Protein AF-A0A521SU40-F1 (afdb_monomer)

Structure (mmCIF, N/CA/C/O backbone):
data_AF-A0A521SU40-F1
#
_entry.id   AF-A0A521SU40-F1
#
loop_
_atom_site.group_PDB
_atom_site.id
_atom_site.type_symbol
_atom_site.label_atom_id
_atom_site.label_alt_id
_atom_site.label_comp_id
_atom_site.label_asym_id
_atom_site.label_entity_id
_atom_site.label_seq_id
_atom_site.pdbx_PDB_ins_code
_atom_site.Cartn_x
_atom_site.Cartn_y
_atom_site.Cartn_z
_atom_site.occupancy
_atom_site.B_iso_or_equiv
_atom_site.auth_seq_id
_atom_site.auth_comp_id
_atom_site.auth_asym_id
_atom_site.auth_atom_id
_atom_site.pdbx_PDB_model_num
ATOM 1 N N . MET A 1 1 ? 55.503 3.054 -92.487 1.00 68.38 1 MET A N 1
ATOM 2 C CA . MET A 1 1 ? 54.464 3.560 -91.562 1.00 68.38 1 MET A CA 1
ATOM 3 C C . MET A 1 1 ? 53.726 4.689 -92.247 1.00 68.38 1 MET A C 1
ATOM 5 O O . MET A 1 1 ? 54.359 5.682 -92.580 1.00 68.38 1 MET A O 1
ATOM 9 N N . THR A 1 2 ? 52.434 4.525 -92.505 1.00 93.94 2 THR A N 1
ATOM 10 C CA . THR A 1 2 ? 51.598 5.595 -93.060 1.00 93.94 2 THR A CA 1
ATOM 11 C C . THR A 1 2 ? 51.187 6.560 -91.944 1.00 93.94 2 THR A C 1
ATOM 13 O O . THR A 1 2 ? 51.142 6.178 -90.772 1.00 93.94 2 THR A O 1
ATOM 16 N N . LEU A 1 3 ? 50.918 7.820 -92.294 1.00 93.75 3 LEU A N 1
ATOM 17 C CA . LEU A 1 3 ? 50.439 8.853 -91.364 1.00 93.75 3 LEU A CA 1
ATOM 18 C C . LEU A 1 3 ? 49.217 8.385 -90.555 1.00 93.75 3 LEU A C 1
ATOM 20 O O . LEU A 1 3 ? 49.133 8.669 -89.363 1.00 93.75 3 LEU A O 1
ATOM 24 N N . ASP A 1 4 ? 48.353 7.573 -91.166 1.00 95.75 4 ASP A N 1
ATOM 25 C CA . ASP A 1 4 ? 47.166 6.998 -90.528 1.00 95.75 4 ASP A CA 1
ATOM 26 C C . ASP A 1 4 ? 47.491 6.121 -89.314 1.00 95.75 4 ASP A C 1
ATOM 28 O O . ASP A 1 4 ? 46.769 6.154 -88.320 1.00 95.75 4 ASP A O 1
ATOM 32 N N . HIS A 1 5 ? 48.591 5.357 -89.354 1.00 95.75 5 HIS A N 1
ATOM 33 C CA . HIS A 1 5 ? 49.002 4.530 -88.217 1.00 95.75 5 HIS A CA 1
ATOM 34 C C . HIS A 1 5 ? 49.437 5.399 -87.034 1.00 95.75 5 HIS A C 1
ATOM 36 O O . HIS A 1 5 ? 49.057 5.134 -85.898 1.00 95.75 5 HIS A O 1
ATOM 42 N N . ARG A 1 6 ? 50.212 6.458 -87.296 1.00 94.00 6 ARG A N 1
ATOM 43 C CA . ARG A 1 6 ? 50.675 7.382 -86.248 1.00 94.00 6 ARG A CA 1
ATOM 44 C C . ARG A 1 6 ? 49.522 8.170 -85.643 1.00 94.00 6 ARG A C 1
ATOM 46 O O . ARG A 1 6 ? 49.504 8.403 -84.440 1.00 94.00 6 ARG A O 1
ATOM 53 N N . PHE A 1 7 ? 48.557 8.562 -86.472 1.00 96.31 7 PHE A N 1
ATOM 54 C CA . PHE A 1 7 ? 47.357 9.236 -86.000 1.00 96.31 7 PHE A CA 1
ATOM 55 C C . PHE A 1 7 ? 46.517 8.324 -85.098 1.00 96.31 7 PHE A C 1
ATOM 57 O O . PHE A 1 7 ? 46.150 8.743 -84.005 1.00 96.31 7 PHE A O 1
ATOM 64 N N . ARG A 1 8 ? 46.271 7.067 -85.497 1.00 96.88 8 ARG A N 1
ATOM 65 C CA . ARG A 1 8 ? 45.550 6.096 -84.653 1.00 96.88 8 ARG A CA 1
ATOM 66 C C . ARG A 1 8 ? 46.254 5.855 -83.323 1.00 96.88 8 ARG A C 1
ATOM 68 O O . ARG A 1 8 ? 45.614 5.938 -82.287 1.00 96.88 8 ARG A O 1
ATOM 75 N N . GLU A 1 9 ? 47.569 5.661 -83.346 1.00 97.19 9 GLU A N 1
ATOM 76 C CA . GLU A 1 9 ? 48.369 5.463 -82.133 1.00 97.19 9 GLU A CA 1
ATOM 77 C C . GLU A 1 9 ? 48.295 6.671 -81.182 1.00 97.19 9 GLU A C 1
ATOM 79 O O . GLU A 1 9 ? 48.147 6.506 -79.971 1.00 97.19 9 GLU A O 1
ATOM 84 N N . ALA A 1 10 ? 48.319 7.895 -81.722 1.00 96.75 10 ALA A N 1
ATOM 85 C CA . ALA A 1 10 ? 48.146 9.111 -80.930 1.00 96.75 10 ALA A CA 1
ATOM 86 C C . ALA A 1 10 ? 46.732 9.228 -80.332 1.00 96.75 10 ALA A C 1
ATOM 88 O O . ALA A 1 10 ? 46.588 9.608 -79.167 1.00 96.75 10 ALA A O 1
ATOM 89 N N . VAL A 1 11 ? 45.693 8.883 -81.102 1.00 97.62 11 VAL A N 1
ATOM 90 C CA . VAL A 1 11 ? 44.301 8.874 -80.627 1.00 97.62 11 VAL A CA 1
ATOM 91 C C . VAL A 1 11 ? 44.099 7.811 -79.546 1.00 97.62 11 VAL A C 1
ATOM 93 O O . VAL A 1 11 ? 43.522 8.120 -78.507 1.00 97.62 11 VAL A O 1
ATOM 96 N N . ASP A 1 12 ? 44.625 6.600 -79.724 1.00 98.00 12 ASP A N 1
ATOM 97 C CA . ASP A 1 12 ? 44.516 5.517 -78.742 1.00 98.00 12 ASP A CA 1
ATOM 98 C C . ASP A 1 12 ? 45.244 5.865 -77.437 1.00 98.00 12 ASP A C 1
ATOM 100 O O . ASP A 1 12 ? 44.703 5.669 -76.345 1.00 98.00 12 ASP A O 1
ATOM 104 N N . ALA A 1 13 ? 46.438 6.460 -77.526 1.00 97.50 13 ALA A N 1
ATOM 105 C CA . ALA A 1 13 ? 47.169 6.947 -76.358 1.00 97.50 13 ALA A CA 1
ATOM 106 C C . ALA A 1 13 ? 46.402 8.060 -75.622 1.00 97.50 13 ALA A C 1
ATOM 108 O O . ALA A 1 13 ? 46.354 8.074 -74.387 1.00 97.50 13 ALA A O 1
ATOM 109 N N . PHE A 1 14 ? 45.770 8.974 -76.365 1.00 97.69 14 PHE A N 1
ATOM 110 C CA . PHE A 1 14 ? 44.923 10.018 -75.795 1.00 97.69 14 PHE A CA 1
ATOM 111 C C . PHE A 1 14 ? 43.680 9.432 -75.112 1.00 97.69 14 PHE A C 1
ATOM 113 O O . PHE A 1 14 ? 43.419 9.760 -73.956 1.00 97.69 14 PHE A O 1
ATOM 120 N N . LEU A 1 15 ? 42.956 8.519 -75.766 1.00 98.06 15 LEU A N 1
ATOM 121 C CA . LEU A 1 15 ? 41.772 7.867 -75.197 1.00 98.06 15 LEU A CA 1
ATOM 122 C C . LEU A 1 15 ? 42.116 7.042 -73.954 1.00 98.06 15 LEU A C 1
ATOM 124 O O . LEU A 1 15 ? 41.390 7.099 -72.964 1.00 98.06 15 LEU A O 1
ATOM 128 N N . ALA A 1 16 ? 43.248 6.333 -73.952 1.00 97.69 16 ALA A N 1
ATOM 129 C CA . ALA A 1 16 ? 43.729 5.615 -72.775 1.00 97.69 16 ALA A CA 1
ATOM 130 C C . ALA A 1 16 ? 44.047 6.566 -71.609 1.00 97.69 16 ALA A C 1
ATOM 132 O O . ALA A 1 16 ? 43.773 6.239 -70.452 1.00 97.69 16 ALA A O 1
ATOM 133 N N . ARG A 1 17 ? 44.594 7.756 -71.900 1.00 97.81 17 ARG A N 1
ATOM 134 C CA . ARG A 1 17 ? 44.850 8.793 -70.892 1.00 97.81 17 ARG A CA 1
ATOM 135 C C . ARG A 1 17 ? 43.554 9.381 -70.343 1.00 97.81 17 ARG A C 1
ATOM 137 O O . ARG A 1 17 ? 43.421 9.448 -69.128 1.00 97.81 17 ARG A O 1
ATOM 144 N N . VAL A 1 18 ? 42.613 9.759 -71.209 1.00 98.00 18 VAL A N 1
ATOM 145 C CA . VAL A 1 18 ? 41.300 10.290 -70.804 1.00 98.00 18 VAL A CA 1
ATOM 146 C C . VAL A 1 18 ? 40.540 9.259 -69.977 1.00 98.00 18 VAL A C 1
ATOM 148 O O . VAL A 1 18 ? 40.010 9.595 -68.926 1.00 98.00 18 VAL A O 1
ATOM 151 N N . ARG A 1 19 ? 40.542 7.988 -70.391 1.00 97.81 19 ARG A N 1
ATOM 152 C CA . ARG A 1 19 ? 39.908 6.910 -69.627 1.00 97.81 19 ARG A CA 1
ATOM 153 C C . ARG A 1 19 ? 40.518 6.767 -68.235 1.00 97.81 19 ARG A C 1
ATOM 155 O O . ARG A 1 19 ? 39.780 6.730 -67.263 1.00 97.81 19 ARG A O 1
ATOM 162 N N . ARG A 1 20 ? 41.851 6.741 -68.132 1.00 98.19 20 ARG A N 1
ATOM 163 C CA . ARG A 1 20 ? 42.545 6.646 -66.838 1.00 98.19 20 ARG A CA 1
ATOM 164 C C . ARG A 1 20 ? 42.253 7.848 -65.939 1.00 98.19 20 ARG A C 1
ATOM 166 O O . ARG A 1 20 ? 42.099 7.678 -64.736 1.00 98.19 20 ARG A O 1
ATOM 173 N N . ASP A 1 21 ? 42.179 9.040 -66.523 1.00 98.12 21 ASP A N 1
ATOM 174 C CA . ASP A 1 21 ? 41.849 10.269 -65.806 1.00 98.12 21 ASP A CA 1
ATOM 175 C C . ASP A 1 21 ? 40.407 10.240 -65.276 1.00 98.12 21 ASP A C 1
ATOM 177 O O . ASP A 1 21 ? 40.189 10.465 -64.088 1.00 98.12 21 ASP A O 1
ATOM 181 N N . ILE A 1 22 ? 39.432 9.856 -66.110 1.00 97.94 22 ILE A N 1
ATOM 182 C CA . ILE A 1 22 ? 38.029 9.679 -65.701 1.00 97.94 22 ILE A CA 1
ATOM 183 C C . ILE A 1 22 ? 37.906 8.600 -64.623 1.00 97.94 22 ILE A C 1
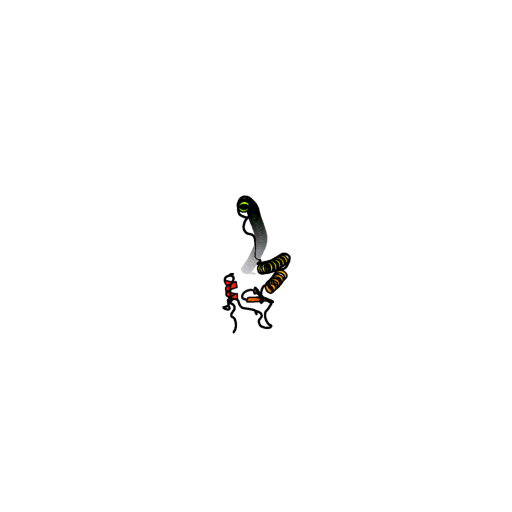ATOM 185 O O . ILE A 1 22 ? 37.263 8.846 -63.607 1.00 97.94 22 ILE A O 1
ATOM 189 N N . ASP A 1 23 ? 38.543 7.440 -64.799 1.00 98.12 23 ASP A N 1
ATOM 190 C CA . ASP A 1 23 ? 38.516 6.359 -63.810 1.00 98.12 23 ASP A CA 1
ATOM 191 C C . ASP A 1 23 ? 39.086 6.841 -62.464 1.00 98.12 23 ASP A C 1
ATOM 193 O O . ASP A 1 23 ? 38.514 6.547 -61.414 1.00 98.12 23 ASP A O 1
ATOM 197 N N . SER A 1 24 ? 40.153 7.650 -62.482 1.00 97.94 24 SER A N 1
ATOM 198 C CA . SER A 1 24 ? 40.724 8.241 -61.265 1.00 97.94 2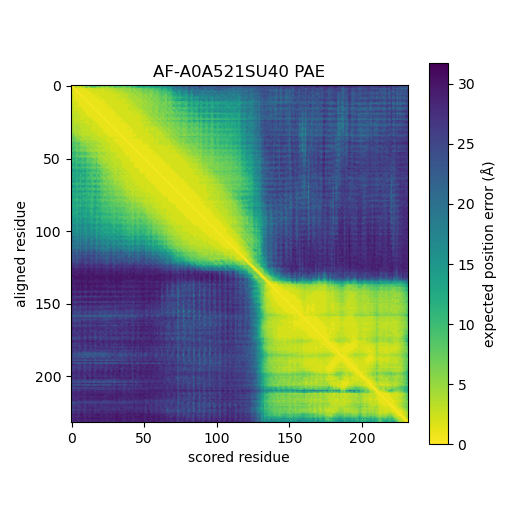4 SER A CA 1
ATOM 199 C C . SER A 1 24 ? 39.784 9.253 -60.599 1.00 97.94 24 SER A C 1
ATOM 201 O O . SER A 1 24 ? 39.610 9.213 -59.381 1.00 97.94 24 SER A O 1
ATOM 203 N N . HIS A 1 25 ? 39.110 10.104 -61.381 1.00 98.06 25 HIS A N 1
ATOM 204 C CA . HIS A 1 25 ? 38.140 11.069 -60.864 1.00 98.06 25 HIS A CA 1
ATOM 205 C C . HIS A 1 25 ? 36.897 10.377 -60.295 1.00 98.06 25 HIS A C 1
ATOM 207 O O . HIS A 1 25 ? 36.423 10.749 -59.224 1.00 98.06 25 HIS A O 1
ATOM 213 N N . VAL A 1 26 ? 36.385 9.341 -60.967 1.00 97.94 26 VAL A N 1
ATOM 214 C CA . VAL A 1 26 ? 35.244 8.545 -60.488 1.00 97.94 26 VAL A CA 1
ATOM 215 C C . VAL A 1 26 ? 35.609 7.802 -59.204 1.00 97.94 26 VAL A C 1
ATOM 217 O O . VAL A 1 26 ? 34.815 7.795 -58.262 1.00 97.94 26 VAL A O 1
ATOM 220 N N . GLN A 1 27 ? 36.809 7.219 -59.122 1.00 98.19 27 GLN A N 1
ATOM 221 C CA . GLN A 1 27 ? 37.296 6.584 -57.895 1.00 98.19 27 GLN A CA 1
ATOM 222 C C . GLN A 1 27 ? 37.449 7.594 -56.752 1.00 98.19 27 GLN A C 1
ATOM 224 O O . GLN A 1 27 ? 37.021 7.303 -55.635 1.00 98.19 2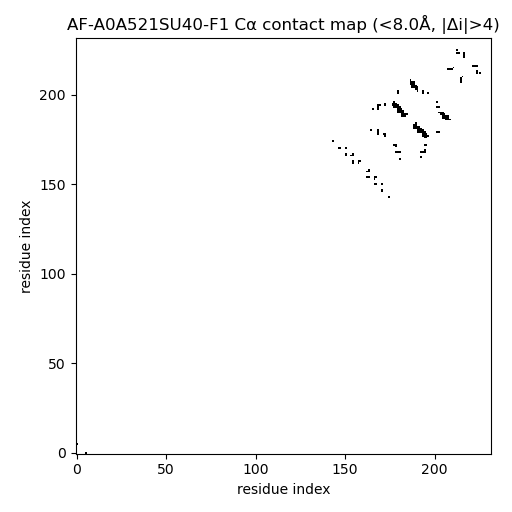7 GLN A O 1
ATOM 229 N N . GLY A 1 28 ? 37.977 8.790 -57.035 1.00 98.06 28 GLY A N 1
ATOM 230 C CA . GLY A 1 28 ? 38.078 9.884 -56.067 1.00 98.06 28 GLY A CA 1
ATOM 231 C C . GLY A 1 28 ? 36.712 10.304 -55.523 1.00 98.06 28 GLY A C 1
ATOM 232 O O . GLY A 1 28 ? 36.486 10.237 -54.318 1.00 98.06 28 GLY A O 1
ATOM 233 N N . LEU A 1 29 ? 35.760 10.617 -56.408 1.00 98.19 29 LEU A N 1
ATOM 234 C CA . LEU A 1 29 ? 34.396 10.997 -56.020 1.00 98.19 29 LEU A CA 1
ATOM 235 C C . LEU A 1 29 ? 33.677 9.888 -55.247 1.00 98.19 29 LEU A C 1
ATOM 237 O O . LEU A 1 29 ? 32.966 10.167 -54.287 1.00 98.19 29 LEU A O 1
ATOM 241 N N . THR A 1 30 ? 33.870 8.625 -55.635 1.00 98.12 30 THR A N 1
ATOM 242 C CA . THR A 1 30 ? 33.274 7.488 -54.918 1.00 98.12 30 THR A CA 1
ATOM 243 C C . THR A 1 30 ? 33.851 7.368 -53.507 1.00 98.12 30 THR A C 1
ATOM 245 O O . THR A 1 30 ? 33.097 7.173 -52.556 1.00 98.12 30 THR A O 1
ATOM 248 N N . SER A 1 31 ? 35.169 7.529 -53.351 1.00 98.38 31 SER A N 1
ATOM 249 C CA . SER A 1 31 ? 35.828 7.537 -52.040 1.00 98.38 31 SER A CA 1
ATOM 250 C C . SER A 1 31 ? 35.342 8.698 -51.170 1.00 98.38 31 SER A C 1
ATOM 252 O O . SER A 1 31 ? 35.060 8.502 -49.988 1.00 98.38 31 SER A O 1
ATOM 254 N N . ASP A 1 32 ? 35.196 9.889 -51.748 1.00 98.44 32 ASP A N 1
ATOM 255 C CA . ASP A 1 32 ? 34.708 11.067 -51.030 1.00 98.44 32 ASP A CA 1
ATOM 256 C C . ASP A 1 32 ? 33.249 10.901 -50.591 1.00 98.44 32 ASP A C 1
ATOM 258 O O . ASP A 1 32 ? 32.916 11.203 -49.446 1.00 98.44 32 ASP A O 1
ATOM 262 N N . LEU A 1 33 ? 32.383 10.356 -51.452 1.00 98.06 33 LEU A N 1
ATOM 263 C CA . LEU A 1 33 ? 30.987 10.073 -51.107 1.00 98.06 33 LEU A CA 1
ATOM 264 C C . LEU A 1 33 ? 30.866 9.007 -50.014 1.00 98.06 33 LEU A C 1
ATOM 266 O O . LEU A 1 33 ? 30.054 9.168 -49.102 1.00 98.06 33 LEU A O 1
ATOM 270 N N . LEU A 1 34 ? 31.679 7.946 -50.067 1.00 98.06 34 LEU A N 1
ATOM 271 C CA . LEU A 1 34 ? 31.720 6.935 -49.007 1.00 98.06 34 LEU A CA 1
ATOM 272 C C . LEU A 1 34 ? 32.194 7.538 -47.682 1.00 98.06 34 LEU A C 1
ATOM 274 O O . LEU A 1 34 ? 31.591 7.254 -46.648 1.00 98.06 34 LEU A O 1
ATOM 278 N N . ARG A 1 35 ? 33.208 8.413 -47.715 1.00 98.38 35 ARG A N 1
ATOM 279 C CA . ARG A 1 35 ? 33.705 9.111 -46.523 1.00 98.38 35 ARG A CA 1
ATOM 280 C C . ARG A 1 35 ? 32.648 10.038 -45.919 1.00 98.38 35 ARG A C 1
ATOM 282 O O . ARG A 1 35 ? 32.396 9.971 -44.720 1.00 98.38 35 ARG A O 1
ATOM 289 N N . ILE A 1 36 ? 31.985 10.853 -46.740 1.00 98.00 36 ILE A N 1
ATOM 290 C CA . ILE A 1 36 ? 30.898 11.736 -46.283 1.00 98.00 36 ILE A CA 1
ATOM 291 C C . ILE A 1 36 ? 29.743 10.903 -45.709 1.00 98.00 36 ILE A C 1
ATOM 293 O O . ILE A 1 36 ? 29.171 11.258 -44.680 1.00 98.00 36 ILE A O 1
ATOM 297 N N . GLY A 1 37 ? 29.418 9.770 -46.341 1.00 97.69 37 GLY A N 1
ATOM 298 C CA . GLY A 1 37 ? 28.417 8.830 -45.846 1.00 97.69 37 GLY A CA 1
ATOM 299 C C . GLY A 1 37 ? 28.760 8.277 -44.460 1.00 97.69 37 GLY A C 1
ATOM 300 O O . GLY A 1 37 ? 27.906 8.310 -43.572 1.00 97.69 37 GLY A O 1
ATOM 301 N N . SER A 1 38 ? 30.003 7.826 -44.249 1.00 97.88 38 SER A N 1
ATOM 302 C CA . SER A 1 38 ? 30.450 7.304 -42.951 1.00 97.88 38 SER A CA 1
ATOM 303 C C . SER A 1 38 ? 30.499 8.382 -41.868 1.00 97.88 38 SER A C 1
ATOM 305 O O . SER A 1 38 ? 30.004 8.151 -40.767 1.00 97.88 38 SER A O 1
ATOM 307 N N . GLU A 1 39 ? 31.010 9.575 -42.183 1.00 98.00 39 GLU A N 1
ATOM 308 C CA . GLU A 1 39 ? 31.068 10.703 -41.240 1.00 98.00 39 GLU A CA 1
ATOM 309 C C . GLU A 1 39 ? 29.660 11.143 -40.816 1.00 98.00 39 GLU A C 1
ATOM 311 O O . GLU A 1 39 ? 29.386 11.345 -39.631 1.00 98.00 39 GLU A O 1
ATOM 316 N N . ASN A 1 40 ? 28.728 11.224 -41.771 1.00 97.94 40 ASN A N 1
ATOM 317 C CA . ASN A 1 40 ? 27.338 11.555 -41.481 1.00 97.94 40 ASN A CA 1
ATOM 318 C C . ASN A 1 40 ? 26.669 10.453 -40.638 1.00 97.94 40 ASN A C 1
ATOM 320 O O . ASN A 1 40 ? 25.944 10.756 -39.693 1.00 97.94 40 ASN A O 1
ATOM 324 N N . GLN A 1 41 ? 26.936 9.174 -40.922 1.00 97.94 41 GLN A N 1
ATOM 325 C CA . GLN A 1 41 ? 26.409 8.059 -40.131 1.00 97.94 41 GLN A CA 1
ATOM 326 C C . GLN A 1 41 ? 26.911 8.090 -38.677 1.00 97.94 41 GLN A C 1
ATOM 328 O O . GLN A 1 41 ? 26.117 7.898 -37.753 1.00 97.94 41 GLN A O 1
ATOM 333 N N . GLU A 1 42 ? 28.200 8.351 -38.452 1.00 98.00 42 GLU A N 1
ATOM 334 C CA . GLU A 1 42 ? 28.773 8.488 -37.106 1.00 98.00 42 GLU A CA 1
ATOM 335 C C . GLU A 1 42 ? 28.200 9.700 -36.366 1.00 98.00 42 GLU A C 1
ATOM 337 O O . GLU A 1 42 ? 27.828 9.599 -35.191 1.00 98.00 42 GLU A O 1
ATOM 342 N N . TYR A 1 43 ? 28.038 10.825 -37.066 1.00 98.06 43 TYR A N 1
ATOM 343 C CA . TYR A 1 43 ? 27.401 12.018 -36.520 1.00 98.06 43 TYR A CA 1
ATOM 344 C C . TYR A 1 43 ? 25.963 11.737 -36.060 1.00 98.06 43 TYR A C 1
ATOM 346 O O . TYR A 1 43 ? 25.620 12.014 -34.904 1.00 98.06 43 TYR A O 1
ATOM 354 N N . TRP A 1 44 ? 25.136 11.125 -36.915 1.00 97.62 44 TRP A N 1
ATOM 355 C CA . TRP A 1 44 ? 23.758 10.766 -36.567 1.00 97.62 44 TRP A CA 1
ATOM 356 C C . TRP A 1 44 ? 23.693 9.760 -35.425 1.00 97.62 44 TRP A C 1
ATOM 358 O O . TRP A 1 44 ? 22.874 9.926 -34.521 1.00 97.62 44 TRP A O 1
ATOM 368 N N . ARG A 1 45 ? 24.583 8.762 -35.409 1.00 98.31 45 ARG A N 1
ATOM 369 C CA . ARG A 1 45 ? 24.667 7.795 -34.311 1.00 98.31 45 ARG A CA 1
ATOM 370 C C . ARG A 1 45 ? 24.990 8.481 -32.985 1.00 98.31 45 ARG A C 1
ATOM 372 O O . ARG A 1 45 ? 24.286 8.252 -32.008 1.00 98.31 45 ARG A O 1
ATOM 379 N N . SER A 1 46 ? 25.990 9.361 -32.959 1.00 98.31 46 SER A N 1
ATOM 380 C CA . SER A 1 46 ? 26.361 10.092 -31.741 1.00 98.31 46 SER A CA 1
ATOM 381 C C . SER A 1 46 ? 25.240 11.016 -31.249 1.00 98.31 46 SER A C 1
ATOM 383 O O . SER A 1 46 ? 25.004 11.137 -30.048 1.00 98.31 46 SER A O 1
ATOM 385 N N . THR A 1 47 ? 24.505 11.635 -32.176 1.00 97.94 47 THR A N 1
ATOM 386 C CA . THR A 1 47 ? 23.369 12.510 -31.863 1.00 97.94 47 THR A CA 1
ATOM 387 C C . THR A 1 47 ? 22.200 11.708 -31.301 1.00 97.94 47 THR A C 1
ATOM 389 O O . THR A 1 47 ? 21.596 12.114 -30.310 1.00 97.94 47 THR A O 1
ATOM 392 N N . LEU A 1 48 ? 21.916 10.540 -31.882 1.00 98.19 48 LEU A N 1
ATOM 393 C CA . LEU A 1 48 ? 20.885 9.632 -31.392 1.00 98.19 48 LEU A CA 1
ATOM 394 C C . LEU A 1 48 ? 21.236 9.084 -30.005 1.00 98.19 48 LEU A C 1
ATOM 396 O O . LEU A 1 48 ? 20.383 9.082 -29.122 1.00 98.19 48 LEU A O 1
ATOM 400 N N . GLU A 1 49 ? 22.484 8.662 -29.790 1.00 98.38 49 GLU A N 1
ATOM 401 C CA . GLU A 1 49 ? 22.951 8.175 -28.488 1.00 98.38 49 GLU A CA 1
ATOM 402 C C . GLU A 1 49 ? 22.790 9.256 -27.406 1.00 98.38 49 GLU A C 1
ATOM 404 O O . GLU A 1 49 ? 22.245 8.964 -26.341 1.00 98.38 49 GLU A O 1
ATOM 409 N N . ARG A 1 50 ? 23.143 10.516 -27.704 1.00 98.56 50 ARG A N 1
ATOM 410 C CA . ARG A 1 50 ? 22.917 11.656 -26.795 1.00 98.56 50 ARG A CA 1
ATOM 411 C C . ARG A 1 50 ? 21.434 11.905 -26.519 1.00 98.56 50 ARG A C 1
ATOM 413 O O . ARG A 1 50 ? 21.037 12.013 -25.363 1.00 98.56 50 ARG A O 1
ATOM 420 N N . ALA A 1 51 ? 20.600 11.927 -27.558 1.00 97.69 51 ALA A N 1
ATOM 421 C CA . ALA A 1 51 ? 19.161 12.134 -27.399 1.00 97.69 51 ALA A CA 1
ATOM 422 C C . ALA A 1 51 ? 18.509 11.034 -26.541 1.00 97.69 51 ALA A C 1
ATOM 424 O O . ALA A 1 51 ? 17.643 11.321 -25.716 1.00 97.69 51 ALA A O 1
ATOM 425 N N . VAL A 1 52 ? 18.950 9.779 -26.685 1.00 98.44 52 VAL A N 1
ATOM 426 C CA . VAL A 1 52 ? 18.477 8.658 -25.860 1.00 98.44 52 VAL A CA 1
ATOM 427 C C . VAL A 1 52 ? 18.937 8.804 -24.409 1.00 98.44 52 VAL A C 1
ATOM 429 O O . VAL A 1 52 ? 18.141 8.562 -23.497 1.00 98.44 52 VAL A O 1
ATOM 432 N N . THR A 1 53 ? 20.188 9.209 -24.162 1.00 98.12 53 THR A N 1
ATOM 433 C CA . THR A 1 53 ? 20.663 9.442 -22.789 1.00 98.12 53 THR A CA 1
ATOM 434 C C . THR A 1 53 ? 19.922 10.589 -22.113 1.00 98.12 53 THR A C 1
ATOM 436 O O . THR A 1 53 ? 19.545 10.449 -20.949 1.00 98.12 53 THR A O 1
ATOM 439 N N . ASP A 1 54 ? 19.647 11.671 -22.838 1.00 98.19 54 ASP A N 1
ATOM 440 C CA . ASP A 1 54 ? 18.924 12.830 -22.315 1.00 98.19 54 ASP A CA 1
ATOM 441 C C . ASP A 1 54 ? 17.467 12.466 -22.008 1.00 98.19 54 ASP A C 1
ATOM 443 O O . ASP A 1 54 ? 17.000 12.665 -20.886 1.00 98.19 54 ASP A O 1
ATOM 447 N N . ALA A 1 55 ? 16.783 11.801 -22.946 1.00 97.56 55 ALA A N 1
ATOM 448 C CA . ALA A 1 55 ? 15.416 11.325 -22.747 1.00 97.56 55 ALA A CA 1
ATOM 449 C C . ALA A 1 55 ? 15.302 10.368 -21.549 1.00 97.56 55 ALA A C 1
ATOM 451 O O . ALA A 1 55 ? 14.338 10.435 -20.782 1.00 97.56 55 ALA A O 1
ATOM 452 N N . ARG A 1 56 ? 16.296 9.492 -21.347 1.00 98.19 56 ARG A N 1
ATOM 453 C CA . ARG A 1 56 ? 16.350 8.611 -20.175 1.00 98.19 56 ARG A CA 1
ATOM 454 C C . ARG A 1 56 ? 16.517 9.402 -18.880 1.00 98.19 56 ARG A C 1
ATOM 456 O O . ARG A 1 56 ? 15.800 9.132 -17.919 1.00 98.19 56 ARG A O 1
ATOM 463 N N . GLN A 1 57 ? 17.434 10.367 -18.839 1.00 98.50 57 GLN A N 1
ATOM 464 C CA . GLN A 1 57 ? 17.632 11.201 -17.652 1.00 98.50 57 GLN A CA 1
ATOM 465 C C . GLN A 1 57 ? 16.377 12.010 -17.313 1.00 98.50 57 GLN A C 1
ATOM 467 O O . GLN A 1 57 ? 16.009 12.104 -16.142 1.00 98.50 57 GLN A O 1
ATOM 472 N N . ASP A 1 58 ? 15.689 12.549 -18.315 1.00 97.50 58 ASP A N 1
ATOM 473 C CA . ASP A 1 58 ? 14.448 13.295 -18.116 1.00 97.50 58 ASP A CA 1
ATOM 474 C C . ASP A 1 58 ? 13.310 12.401 -17.623 1.00 97.50 58 ASP A C 1
ATOM 476 O O . ASP A 1 58 ? 12.588 12.779 -16.696 1.00 97.50 58 ASP A O 1
ATOM 480 N N . ALA A 1 59 ? 13.192 11.181 -18.152 1.00 96.81 59 ALA A N 1
ATOM 481 C CA . ALA A 1 59 ? 12.246 10.194 -17.641 1.00 96.81 59 ALA A CA 1
ATOM 482 C C . ALA A 1 59 ? 12.540 9.827 -16.174 1.00 96.81 59 ALA A C 1
ATOM 484 O O . ALA A 1 59 ? 11.622 9.783 -15.351 1.00 96.81 59 ALA A O 1
ATOM 485 N N . GLU A 1 60 ? 13.812 9.623 -15.817 1.00 98.19 60 GLU A N 1
ATOM 486 C CA . GLU A 1 60 ? 14.230 9.336 -14.440 1.00 98.19 60 GLU A CA 1
ATOM 487 C C . GLU A 1 60 ? 13.944 10.515 -13.493 1.00 98.19 60 GLU A C 1
ATOM 489 O O . GLU A 1 60 ? 13.439 10.306 -12.385 1.00 98.19 60 GLU A O 1
ATOM 494 N N . ARG A 1 61 ? 14.203 11.759 -13.923 1.00 98.50 61 ARG A N 1
ATOM 495 C CA . ARG A 1 61 ? 13.854 12.977 -13.167 1.00 98.50 61 ARG A CA 1
ATOM 496 C C . ARG A 1 61 ? 12.344 13.093 -12.975 1.00 98.50 61 ARG A C 1
ATOM 498 O O . ARG A 1 61 ? 11.889 13.321 -11.855 1.00 98.50 61 ARG A O 1
ATOM 505 N N . GLY A 1 62 ? 11.566 12.880 -14.036 1.00 97.50 62 GLY A N 1
ATOM 506 C CA . GLY A 1 62 ? 10.105 12.934 -13.994 1.00 97.50 62 GLY A CA 1
ATOM 507 C C . GLY A 1 62 ? 9.502 11.875 -13.070 1.00 97.50 62 GLY A C 1
ATOM 508 O O . GLY A 1 62 ? 8.595 12.173 -12.294 1.00 97.50 62 GLY A O 1
ATOM 509 N N . PHE A 1 63 ? 10.030 10.649 -13.094 1.00 96.69 63 PHE A N 1
ATOM 510 C CA . PHE A 1 63 ? 9.588 9.579 -12.200 1.00 96.69 63 PHE A CA 1
ATOM 511 C C . PHE A 1 63 ? 9.923 9.878 -10.734 1.00 96.69 63 PHE A C 1
ATOM 513 O O . PHE A 1 63 ? 9.053 9.747 -9.873 1.00 96.69 63 PHE A O 1
ATOM 520 N N . LYS A 1 64 ? 11.145 10.352 -10.449 1.00 98.31 64 LYS A N 1
ATOM 521 C CA . LYS A 1 64 ? 11.548 10.771 -9.096 1.00 98.31 64 LYS A CA 1
ATOM 522 C C . LYS A 1 64 ? 10.656 11.889 -8.556 1.00 98.31 64 LYS A C 1
ATOM 524 O O . LYS A 1 64 ? 10.150 11.760 -7.445 1.00 98.31 64 LYS A O 1
ATOM 529 N N . ALA A 1 65 ? 10.388 12.919 -9.360 1.00 98.19 65 ALA A N 1
ATOM 530 C CA . ALA A 1 65 ? 9.506 14.019 -8.972 1.00 98.19 65 ALA A CA 1
ATOM 531 C C . ALA A 1 65 ? 8.074 13.540 -8.669 1.00 98.19 65 ALA A C 1
ATOM 533 O O . ALA A 1 65 ? 7.464 13.973 -7.693 1.00 98.19 65 ALA A O 1
ATOM 534 N N . ARG A 1 66 ? 7.537 12.602 -9.463 1.00 98.44 66 ARG A N 1
ATOM 535 C CA . ARG A 1 66 ? 6.213 12.005 -9.211 1.00 98.44 66 ARG A CA 1
ATOM 536 C C . ARG A 1 66 ? 6.180 11.171 -7.932 1.00 98.44 66 ARG A C 1
ATOM 538 O O . ARG A 1 66 ? 5.214 11.270 -7.181 1.00 98.44 66 ARG A O 1
ATOM 545 N N . LEU A 1 67 ? 7.215 10.372 -7.666 1.00 98.38 67 LEU A N 1
ATOM 546 C CA . LEU A 1 67 ? 7.312 9.605 -6.420 1.00 98.38 67 LEU A CA 1
ATOM 547 C C . LEU A 1 67 ? 7.387 10.517 -5.193 1.00 98.38 67 LEU A C 1
ATOM 549 O O . LEU A 1 67 ? 6.732 10.249 -4.188 1.00 98.38 67 LEU A O 1
ATOM 553 N N . GLU A 1 68 ? 8.154 11.600 -5.278 1.00 98.62 68 GLU A N 1
ATOM 554 C CA . GLU A 1 68 ? 8.251 12.587 -4.204 1.00 98.62 68 GLU A CA 1
ATOM 555 C C . GLU A 1 68 ? 6.914 13.302 -3.972 1.00 98.62 68 GLU A C 1
ATOM 557 O O . GLU A 1 68 ? 6.480 13.436 -2.828 1.00 98.62 68 GLU A O 1
ATOM 562 N N . ALA A 1 69 ? 6.201 13.665 -5.042 1.00 98.12 69 ALA A N 1
ATOM 563 C CA . ALA A 1 69 ? 4.861 14.235 -4.945 1.00 98.12 69 ALA A CA 1
ATOM 564 C C . ALA A 1 69 ? 3.867 13.278 -4.262 1.00 98.12 69 ALA A C 1
ATOM 566 O O . ALA A 1 69 ? 3.169 13.691 -3.339 1.00 98.12 69 ALA A O 1
ATOM 567 N N . LEU A 1 70 ? 3.843 11.995 -4.650 1.00 98.00 70 LEU A N 1
ATOM 568 C CA . LEU A 1 70 ? 2.979 10.985 -4.023 1.00 98.00 70 LEU A CA 1
ATOM 569 C C . LEU A 1 70 ? 3.323 10.759 -2.546 1.00 98.00 70 LEU A C 1
ATOM 571 O O . LEU A 1 70 ? 2.429 10.633 -1.713 1.00 98.00 70 LEU A O 1
ATOM 575 N N . ARG A 1 71 ? 4.616 10.739 -2.204 1.00 98.50 71 ARG A N 1
ATOM 576 C CA . ARG A 1 71 ? 5.072 10.623 -0.814 1.00 98.50 71 ARG A CA 1
ATOM 577 C C . ARG A 1 71 ? 4.617 11.816 0.027 1.00 98.50 71 ARG A C 1
ATOM 579 O O . ARG A 1 71 ? 4.159 11.628 1.155 1.00 98.50 71 ARG A O 1
ATOM 586 N N . ASN A 1 72 ? 4.748 13.027 -0.508 1.00 98.50 72 ASN A N 1
ATOM 587 C CA . ASN A 1 72 ? 4.315 14.245 0.171 1.00 98.50 72 ASN A CA 1
ATOM 588 C C . ASN A 1 72 ? 2.796 14.263 0.358 1.00 98.50 72 ASN A C 1
ATOM 590 O O . ASN A 1 72 ? 2.325 14.634 1.430 1.00 98.50 72 ASN A O 1
ATOM 594 N N . GLU A 1 73 ? 2.041 13.802 -0.639 1.00 98.50 73 GLU A N 1
ATOM 595 C CA . GLU A 1 73 ? 0.585 13.716 -0.549 1.00 98.50 73 GLU A CA 1
ATOM 596 C C . GLU A 1 73 ? 0.136 12.715 0.518 1.00 98.50 73 GLU A C 1
ATOM 598 O O . GLU A 1 73 ? -0.624 13.075 1.411 1.00 98.50 73 GLU A O 1
ATOM 603 N N . LEU A 1 74 ? 0.694 11.499 0.518 1.00 97.62 74 LEU A N 1
ATOM 604 C CA . LEU A 1 74 ? 0.396 10.499 1.547 1.00 97.62 74 LEU A CA 1
ATOM 605 C C . LEU A 1 74 ? 0.730 11.013 2.956 1.00 97.62 74 LEU A C 1
ATOM 607 O O . LEU A 1 74 ? -0.003 10.761 3.909 1.00 97.62 74 LEU A O 1
ATOM 611 N N . THR A 1 75 ? 1.832 11.756 3.093 1.00 98.44 75 THR A N 1
ATOM 612 C CA . THR A 1 75 ? 2.236 12.351 4.375 1.00 98.44 75 THR A CA 1
ATOM 613 C C . THR A 1 75 ? 1.216 13.385 4.854 1.00 98.44 75 THR A C 1
ATOM 615 O O . THR A 1 75 ? 0.813 13.341 6.016 1.00 98.44 75 THR A O 1
ATOM 618 N N . ARG A 1 76 ? 0.744 14.264 3.958 1.00 98.69 76 ARG A N 1
ATOM 619 C CA . ARG A 1 76 ? -0.319 15.237 4.259 1.00 98.69 76 ARG A CA 1
ATOM 620 C C . ARG A 1 76 ? -1.628 14.552 4.631 1.00 98.69 76 ARG A C 1
ATOM 622 O O . ARG A 1 76 ? -2.267 14.953 5.598 1.00 98.69 76 ARG A O 1
ATOM 629 N N . GLU A 1 77 ? -2.006 13.502 3.908 1.00 98.38 77 GLU A N 1
ATOM 630 C CA . GLU A 1 77 ? -3.242 12.764 4.169 1.00 98.38 77 GLU A CA 1
ATOM 631 C C . GLU A 1 77 ? -3.204 12.074 5.544 1.00 98.38 77 GLU A C 1
ATOM 633 O O . GLU A 1 77 ? -4.169 12.140 6.307 1.00 98.38 77 GLU A O 1
ATOM 638 N N . MET A 1 78 ? -2.068 11.466 5.912 1.00 97.62 78 MET A N 1
ATOM 639 C CA . MET A 1 78 ? -1.874 10.884 7.246 1.00 97.62 78 MET A CA 1
ATOM 640 C C . MET A 1 78 ? -1.923 11.943 8.353 1.00 97.62 78 MET A C 1
ATOM 642 O O . MET A 1 78 ? -2.565 11.722 9.380 1.00 97.62 78 MET A O 1
ATOM 646 N N . GLU A 1 79 ? -1.289 13.101 8.158 1.00 98.62 79 GLU A N 1
ATOM 647 C CA . GLU A 1 79 ? -1.324 14.204 9.125 1.00 98.62 79 GLU A CA 1
ATOM 648 C C . GLU A 1 79 ? -2.743 14.776 9.291 1.00 98.62 79 GLU A C 1
ATOM 650 O O . GLU A 1 79 ? -3.197 15.044 10.410 1.00 98.62 79 GLU A O 1
ATOM 655 N N . GLN A 1 80 ? -3.502 14.870 8.198 1.00 98.62 80 GLN A N 1
ATOM 656 C CA . GLN A 1 80 ? -4.905 15.272 8.227 1.00 98.62 80 GLN A CA 1
ATOM 657 C C . GLN A 1 80 ? -5.777 14.255 8.980 1.00 98.62 80 GLN A C 1
ATOM 659 O O . GLN A 1 80 ? -6.608 14.645 9.804 1.00 98.62 80 GLN A O 1
ATOM 664 N N . ARG A 1 81 ? -5.574 12.950 8.760 1.00 98.25 81 ARG A N 1
ATOM 665 C CA . ARG A 1 81 ? -6.303 11.902 9.495 1.00 98.25 81 ARG A CA 1
ATOM 666 C C . ARG A 1 81 ? -5.980 11.935 10.986 1.00 98.25 81 ARG A C 1
ATOM 668 O O . ARG A 1 81 ? -6.902 11.962 11.794 1.00 98.25 81 ARG A O 1
ATOM 675 N N . LEU A 1 82 ? -4.699 12.033 11.347 1.00 98.38 82 LEU A N 1
ATOM 676 C CA . LEU A 1 82 ? -4.265 12.118 12.745 1.00 98.38 82 LEU A CA 1
ATOM 677 C C . LEU A 1 82 ? -4.781 13.380 13.447 1.00 98.38 82 LEU A C 1
ATOM 679 O O . LEU A 1 82 ? -5.144 13.324 14.620 1.00 98.38 82 LEU A O 1
ATOM 683 N N . SER A 1 83 ? -4.816 14.528 12.766 1.00 98.44 83 SER A N 1
ATOM 684 C CA . SER A 1 83 ? -5.375 15.755 13.350 1.00 98.44 83 SER A CA 1
ATOM 685 C C . SER A 1 83 ? -6.887 15.648 13.563 1.00 98.44 83 SER A C 1
ATOM 687 O O . SER A 1 83 ? -7.370 16.023 14.630 1.00 98.44 83 SER A O 1
ATOM 689 N N . THR A 1 84 ? -7.614 15.061 12.609 1.00 98.50 84 THR A N 1
ATOM 690 C CA . THR A 1 84 ? -9.058 14.810 12.725 1.00 98.50 84 THR A CA 1
ATOM 691 C C . THR A 1 84 ? -9.360 13.842 13.868 1.00 98.50 84 THR A C 1
ATOM 693 O O . THR A 1 84 ? -10.223 14.114 14.698 1.00 98.50 84 THR A O 1
ATOM 696 N N . GLU A 1 85 ? -8.617 12.740 13.967 1.00 98.06 85 GLU A N 1
ATOM 697 C CA . GLU A 1 85 ? -8.765 11.759 15.046 1.00 98.06 85 GLU A CA 1
ATOM 698 C C . GLU A 1 85 ? -8.460 12.379 16.417 1.00 98.06 85 GLU A C 1
ATOM 700 O O . GLU A 1 85 ? -9.227 12.208 17.363 1.00 98.06 85 GLU A O 1
ATOM 705 N N . ARG A 1 86 ? -7.395 13.186 16.528 1.00 98.56 86 ARG A N 1
ATOM 706 C CA . ARG A 1 86 ? -7.093 13.930 17.762 1.00 98.56 86 ARG A CA 1
ATOM 707 C C . ARG A 1 86 ? -8.213 14.890 18.145 1.00 98.56 86 ARG A C 1
ATOM 709 O O . ARG A 1 86 ? -8.560 14.955 19.321 1.00 98.56 86 ARG A O 1
ATOM 716 N N . GLN A 1 87 ? -8.787 15.612 17.183 1.00 98.56 87 GLN A N 1
ATOM 717 C CA . GLN A 1 87 ? -9.928 16.497 17.431 1.00 98.56 87 GLN A CA 1
ATOM 718 C C . GLN A 1 87 ? -11.160 15.712 17.892 1.00 98.56 87 GLN A C 1
ATOM 720 O O . GLN A 1 87 ? -11.831 16.134 18.831 1.00 98.56 87 GLN A O 1
ATOM 725 N N . GLN A 1 88 ? -11.436 14.552 17.290 1.00 98.38 88 GLN A N 1
ATOM 726 C CA . GLN A 1 88 ? -12.540 13.678 17.695 1.00 98.38 88 GLN A CA 1
ATOM 727 C C . GLN A 1 88 ? -12.349 13.141 19.113 1.00 98.38 88 GLN A C 1
ATOM 729 O O . GLN A 1 88 ? -13.278 13.200 19.915 1.00 98.38 88 GLN A O 1
ATOM 734 N N . LEU A 1 89 ? -11.143 12.680 19.451 1.00 98.06 89 LEU A N 1
ATOM 735 C CA . LEU A 1 89 ? -10.821 12.222 20.801 1.00 98.06 89 LEU A CA 1
ATOM 736 C C . LEU A 1 89 ? -10.940 13.357 21.823 1.00 98.06 89 LEU A C 1
ATOM 738 O O . LEU A 1 89 ? -11.515 13.151 22.885 1.00 98.06 89 LEU A O 1
ATOM 742 N N . GLN A 1 90 ? -10.461 14.562 21.503 1.00 98.50 90 GLN A N 1
ATOM 743 C CA . GLN A 1 90 ? -10.610 15.733 22.374 1.00 98.50 90 GLN A CA 1
ATOM 744 C C . GLN A 1 90 ? -12.077 16.145 22.559 1.00 98.50 90 GLN A C 1
ATOM 746 O O . GLN A 1 90 ? -12.496 16.461 23.669 1.00 98.50 90 GLN A O 1
ATOM 751 N N . ALA A 1 91 ? -12.880 16.118 21.496 1.00 98.31 91 ALA A N 1
ATOM 752 C CA . ALA A 1 91 ? -14.309 16.396 21.596 1.00 98.31 91 ALA A CA 1
ATOM 753 C C . ALA A 1 91 ? -15.027 15.333 22.443 1.00 98.31 91 ALA A C 1
ATOM 755 O O . ALA A 1 91 ? -15.853 15.674 23.289 1.00 98.31 91 ALA A O 1
ATOM 756 N N . ALA A 1 92 ? -14.675 14.057 22.266 1.00 98.12 92 ALA A N 1
ATOM 757 C CA . ALA A 1 92 ? -15.233 12.950 23.034 1.00 98.12 92 ALA A CA 1
ATOM 758 C C . ALA A 1 92 ? -14.860 13.026 24.521 1.00 98.12 92 ALA A C 1
ATOM 760 O O . ALA A 1 92 ? -15.718 12.786 25.369 1.00 98.12 92 ALA A O 1
ATOM 761 N N . THR A 1 93 ? -13.621 13.399 24.863 1.00 98.12 93 THR A N 1
ATOM 762 C CA . THR A 1 93 ? -13.222 13.573 26.268 1.00 98.12 93 THR A CA 1
ATOM 763 C C . THR A 1 93 ? -13.952 14.746 26.913 1.00 98.12 93 THR A C 1
ATOM 765 O O . THR A 1 93 ? -14.470 14.592 28.018 1.00 98.12 93 THR A O 1
ATOM 768 N N . ILE A 1 94 ? -14.082 15.885 26.223 1.00 98.44 94 ILE A N 1
ATOM 769 C CA . ILE A 1 94 ? -14.863 17.028 26.721 1.00 98.44 94 ILE A CA 1
ATOM 770 C C . ILE A 1 94 ? -16.326 16.620 26.942 1.00 98.44 94 ILE A C 1
ATOM 772 O O . ILE A 1 94 ? -16.851 16.825 28.036 1.00 98.44 94 ILE A O 1
ATOM 776 N N . ALA A 1 95 ? -16.961 15.967 25.966 1.00 98.12 95 ALA A N 1
ATOM 777 C CA . ALA A 1 95 ? -18.342 15.499 26.089 1.00 98.12 95 ALA A CA 1
ATOM 778 C C . ALA A 1 95 ? -18.522 14.496 27.244 1.00 98.12 95 ALA A C 1
ATOM 780 O O . ALA A 1 95 ? -19.473 14.606 28.016 1.00 98.12 95 ALA A O 1
ATOM 781 N N . ALA A 1 96 ? -17.585 13.558 27.422 1.00 97.50 96 ALA A N 1
ATOM 782 C CA . ALA A 1 96 ? -17.615 12.603 28.528 1.00 97.50 96 ALA A CA 1
ATOM 783 C C . ALA A 1 96 ? -17.486 13.297 29.896 1.00 97.50 96 ALA A C 1
ATOM 785 O O . ALA A 1 96 ? -18.207 12.948 30.830 1.00 97.50 96 ALA A O 1
ATOM 786 N N . THR A 1 97 ? -16.614 14.305 30.020 1.00 97.81 97 THR A N 1
ATOM 787 C CA . THR A 1 97 ? -16.491 15.082 31.268 1.00 97.81 97 THR A CA 1
ATOM 788 C C . THR A 1 97 ? -17.746 15.899 31.577 1.00 97.81 97 THR A C 1
ATOM 790 O O . THR A 1 97 ? -18.150 15.965 32.737 1.00 97.81 97 THR A O 1
ATOM 793 N N . GLN A 1 98 ? -18.405 16.462 30.559 1.00 97.62 98 GLN A N 1
ATOM 794 C CA . GLN A 1 98 ? -19.678 17.173 30.715 1.00 97.62 98 GLN A CA 1
ATOM 795 C C . GLN A 1 98 ? -20.796 16.225 31.155 1.00 97.62 98 GLN A C 1
ATOM 797 O O . GLN A 1 98 ? -21.454 16.491 32.158 1.00 97.62 98 GLN A O 1
ATOM 802 N N . ALA A 1 99 ? -20.941 15.074 30.493 1.00 96.62 99 ALA A N 1
ATOM 803 C CA . ALA A 1 99 ? -21.921 14.057 30.871 1.00 96.62 99 ALA A CA 1
ATOM 804 C C . ALA A 1 99 ? -21.693 13.531 32.302 1.00 96.6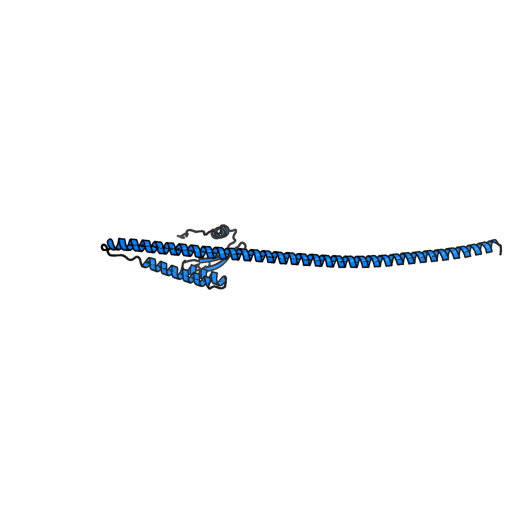2 99 ALA A C 1
ATOM 806 O O . ALA A 1 99 ? -22.647 13.323 33.051 1.00 96.62 99 ALA A O 1
ATOM 807 N N . ALA A 1 100 ? -20.432 13.360 32.718 1.00 96.62 100 ALA A N 1
ATOM 808 C CA . ALA A 1 100 ? -20.096 12.975 34.088 1.00 96.62 100 ALA A CA 1
ATOM 809 C C . ALA A 1 100 ? -20.470 14.064 35.113 1.00 96.62 100 ALA A C 1
ATOM 811 O O . ALA A 1 100 ? -20.989 13.742 36.183 1.00 96.62 100 ALA A O 1
ATOM 812 N N . ALA A 1 101 ? -20.252 15.344 34.791 1.00 97.19 101 ALA A N 1
ATOM 813 C CA . ALA A 1 101 ? -20.656 16.464 35.643 1.00 97.19 101 ALA A CA 1
ATOM 814 C C . ALA A 1 101 ? -22.188 16.581 35.759 1.00 97.19 101 ALA A C 1
ATOM 816 O O . ALA A 1 101 ? -22.715 16.777 36.857 1.00 97.19 101 ALA A O 1
ATOM 817 N N . GLU A 1 102 ? -22.915 16.388 34.655 1.00 96.50 102 GLU A N 1
ATOM 818 C CA . GLU A 1 102 ? -24.381 16.352 34.641 1.00 96.50 102 GLU A CA 1
ATOM 819 C C . GLU A 1 102 ? -24.913 15.192 35.490 1.00 96.50 102 GLU A C 1
ATOM 821 O O . GLU A 1 102 ? -25.751 15.412 36.368 1.00 96.50 102 GLU A O 1
ATOM 826 N N . ALA A 1 103 ? -24.363 13.985 35.329 1.00 95.44 103 ALA A N 1
ATOM 827 C CA . ALA A 1 103 ? -24.727 12.825 36.140 1.00 95.44 103 ALA A CA 1
ATOM 828 C C . ALA A 1 103 ? -24.455 13.057 37.638 1.00 95.44 103 ALA A C 1
ATOM 830 O O . ALA A 1 103 ? -25.309 12.755 38.473 1.00 95.44 103 ALA A O 1
ATOM 831 N N . ALA A 1 104 ? -23.309 13.649 37.995 1.00 96.31 104 ALA A N 1
ATOM 832 C CA . ALA A 1 104 ? -22.982 13.983 39.382 1.00 96.31 104 ALA A CA 1
ATOM 833 C C . ALA A 1 104 ? -23.962 15.009 39.986 1.00 96.31 104 ALA A C 1
ATOM 835 O O . ALA A 1 104 ? -24.360 14.884 41.152 1.00 96.31 104 ALA A O 1
ATOM 836 N N . SER A 1 105 ? -24.400 15.997 39.196 1.00 95.94 105 SER A N 1
ATOM 837 C CA . SER A 1 105 ? -25.403 16.973 39.639 1.00 95.94 105 SER A CA 1
ATOM 838 C C . SER A 1 105 ? -26.795 16.346 39.802 1.00 95.94 105 SER A C 1
ATOM 840 O O . SER A 1 105 ? -27.458 16.598 40.810 1.00 95.94 105 SER A O 1
ATOM 842 N N . ALA A 1 106 ? -27.202 15.445 38.900 1.00 95.44 106 ALA A N 1
ATOM 843 C CA . ALA A 1 106 ? -28.450 14.689 39.009 1.00 95.44 106 ALA A CA 1
ATOM 844 C C . ALA A 1 106 ? -28.468 13.763 40.238 1.00 95.44 106 ALA A C 1
ATOM 846 O O . ALA A 1 106 ? -29.466 13.712 40.958 1.00 95.44 106 ALA A O 1
ATOM 847 N N . VAL A 1 107 ? -27.354 13.081 40.531 1.00 95.88 107 VAL A N 1
ATOM 848 C CA . VAL A 1 107 ? -27.206 12.240 41.733 1.00 95.88 107 VAL A CA 1
ATOM 849 C C . VAL A 1 107 ? -27.292 13.084 43.008 1.00 95.88 107 VAL A C 1
ATOM 851 O O . VAL A 1 107 ? -27.997 12.711 43.945 1.00 95.88 107 VAL A O 1
ATOM 854 N N . SER A 1 108 ? -26.651 14.256 43.036 1.00 93.81 108 SER A N 1
ATOM 855 C CA . SER A 1 108 ? -26.729 15.182 44.177 1.00 93.81 108 SER A CA 1
ATOM 856 C C . SER A 1 108 ? -28.157 15.703 44.398 1.00 93.81 108 SER A C 1
ATOM 858 O O . SER A 1 108 ? -28.633 15.746 45.534 1.00 93.81 108 SER A O 1
ATOM 860 N N . ALA A 1 109 ? -28.877 16.025 43.319 1.00 93.75 109 ALA A N 1
ATOM 861 C CA . ALA A 1 109 ? -30.282 16.427 43.375 1.00 93.75 109 ALA A CA 1
ATOM 862 C C . ALA A 1 109 ? -31.198 15.289 43.867 1.00 93.75 109 ALA A C 1
ATOM 864 O O . ALA A 1 109 ? -32.066 15.515 44.713 1.00 93.75 109 ALA A O 1
ATOM 865 N N . ALA A 1 110 ? -30.979 14.053 43.402 1.00 92.00 110 ALA A N 1
ATOM 866 C CA . ALA A 1 110 ? -31.726 12.878 43.851 1.00 92.00 110 ALA A CA 1
ATOM 867 C C . ALA A 1 110 ? -31.473 12.559 45.335 1.00 92.00 110 ALA A C 1
ATOM 869 O O . ALA A 1 110 ? -32.412 12.223 46.063 1.00 92.00 110 ALA A O 1
ATOM 870 N N . HIS A 1 111 ? -30.232 12.712 45.812 1.00 91.00 111 HIS A N 1
ATOM 871 C CA . HIS A 1 111 ? -29.905 12.587 47.233 1.00 91.00 111 HIS A CA 1
ATOM 872 C C . HIS A 1 111 ? -30.587 13.666 48.079 1.00 91.00 111 HIS A C 1
ATOM 874 O O . HIS A 1 111 ? -31.160 13.335 49.116 1.00 91.00 111 HIS A O 1
ATOM 880 N N . ALA A 1 112 ? -30.598 14.925 47.629 1.00 89.94 112 ALA A N 1
ATOM 881 C CA . ALA A 1 112 ? -31.309 16.000 48.320 1.00 89.94 112 ALA A CA 1
ATOM 882 C C . ALA A 1 112 ? -32.825 15.727 48.398 1.00 89.94 112 ALA A C 1
ATOM 884 O O . ALA A 1 112 ? -33.418 15.837 49.471 1.00 89.94 112 ALA A O 1
ATOM 885 N N . ALA A 1 113 ? -33.447 15.285 47.300 1.00 89.19 113 ALA A N 1
ATOM 886 C CA . ALA A 1 113 ? -34.867 14.922 47.272 1.00 89.19 113 ALA A CA 1
ATOM 887 C C . ALA A 1 113 ? -35.186 13.710 48.170 1.00 89.19 113 ALA A C 1
ATOM 889 O O . ALA A 1 113 ? -36.200 13.693 48.875 1.00 89.19 113 ALA A O 1
ATOM 890 N N . SER A 1 114 ? -34.300 12.711 48.194 1.00 85.50 114 SER A N 1
ATOM 891 C CA . SER A 1 114 ? -34.429 11.539 49.066 1.00 85.50 114 SER A CA 1
ATOM 892 C C . SER A 1 114 ? -34.281 11.908 50.541 1.00 85.50 114 SER A C 1
ATOM 894 O O . SER A 1 114 ? -35.035 11.394 51.359 1.00 85.50 114 SER A O 1
ATOM 896 N N . ALA A 1 115 ? -33.382 12.833 50.892 1.00 84.94 115 ALA A N 1
ATOM 897 C CA . ALA A 1 115 ? -33.241 13.332 52.261 1.00 84.94 115 ALA A CA 1
ATOM 898 C C . ALA A 1 115 ? -34.510 14.060 52.740 1.00 84.94 115 ALA A C 1
ATOM 900 O O . ALA A 1 115 ? -34.960 13.832 53.862 1.00 84.94 115 ALA A O 1
ATOM 901 N N . VAL A 1 116 ? -35.145 14.861 51.874 1.00 81.81 116 VAL A N 1
ATOM 902 C CA . VAL A 1 116 ? -36.441 15.505 52.168 1.00 81.81 116 VAL A CA 1
ATOM 903 C C . VAL A 1 116 ? -37.554 14.463 52.329 1.00 81.81 116 VAL A C 1
ATOM 905 O O . VAL A 1 116 ? -38.355 14.538 53.260 1.00 81.81 116 VAL A O 1
ATOM 908 N N . THR A 1 117 ? -37.584 13.448 51.463 1.00 81.00 117 THR A N 1
ATOM 909 C CA . THR A 1 117 ? -38.588 12.374 51.532 1.00 81.00 117 THR A CA 1
ATOM 910 C C . THR A 1 117 ? -38.389 11.498 52.769 1.00 81.00 117 THR A C 1
ATOM 912 O O . THR A 1 117 ? -39.367 11.127 53.405 1.00 81.00 117 THR A O 1
ATOM 915 N N . ALA A 1 118 ? -37.144 11.219 53.164 1.00 76.50 118 ALA A N 1
ATOM 916 C CA . ALA A 1 118 ? -36.810 10.483 54.380 1.00 76.50 118 ALA A CA 1
ATOM 917 C C . ALA A 1 118 ? -37.165 11.274 55.646 1.00 76.50 118 ALA A C 1
ATOM 919 O O . ALA A 1 118 ? -37.696 10.690 56.585 1.00 76.50 118 ALA A O 1
ATOM 920 N N . ALA A 1 119 ? -36.957 12.596 55.660 1.00 73.06 119 ALA A N 1
ATOM 921 C CA . ALA A 1 119 ? -37.429 13.455 56.747 1.00 73.06 119 ALA A CA 1
ATOM 922 C C . ALA A 1 119 ? -38.966 13.421 56.874 1.00 73.06 119 ALA A C 1
ATOM 924 O O . ALA A 1 119 ? -39.494 13.353 57.983 1.00 73.06 119 ALA A O 1
ATOM 925 N N . ASN A 1 120 ? -39.688 13.373 55.749 1.00 70.12 120 ASN A N 1
ATOM 926 C CA . ASN A 1 120 ? -41.148 13.228 55.735 1.00 70.12 120 ASN A CA 1
ATOM 927 C C . ASN A 1 120 ? -41.615 11.805 56.099 1.00 70.12 120 ASN A C 1
ATOM 929 O O . ASN A 1 120 ? -42.615 11.643 56.792 1.00 70.12 120 ASN A O 1
ATOM 933 N N . ALA A 1 121 ? -40.891 10.766 55.677 1.00 63.00 121 ALA A N 1
ATOM 934 C CA . ALA A 1 121 ? -41.194 9.371 55.989 1.00 63.00 121 ALA A CA 1
ATOM 935 C C . ALA A 1 121 ? -40.860 9.013 57.445 1.00 63.00 121 ALA A C 1
ATOM 937 O O . ALA A 1 121 ? -41.567 8.207 58.039 1.00 63.00 121 ALA A O 1
ATOM 938 N N . ALA A 1 122 ? -39.862 9.649 58.065 1.00 58.56 122 ALA A N 1
ATOM 939 C CA . ALA A 1 122 ? -39.594 9.519 59.499 1.00 58.56 122 ALA A CA 1
ATOM 940 C C . ALA A 1 122 ? -40.784 9.988 60.363 1.00 58.56 122 ALA A C 1
ATOM 942 O O . ALA A 1 122 ? -40.969 9.478 61.463 1.00 58.56 122 ALA A O 1
ATOM 943 N N . ASN A 1 123 ? -41.648 10.869 59.842 1.00 55.62 123 ASN A N 1
ATOM 944 C CA . ASN A 1 123 ? -42.929 11.209 60.475 1.00 55.62 123 ASN A CA 1
ATOM 945 C C . ASN A 1 123 ? -44.035 10.155 60.262 1.00 55.62 123 ASN A C 1
ATOM 947 O O . ASN A 1 123 ? -45.030 10.170 60.979 1.00 55.62 123 ASN A O 1
ATOM 951 N N . ILE A 1 124 ? -43.883 9.239 59.302 1.00 51.25 124 ILE A N 1
ATOM 952 C CA . ILE A 1 124 ? -44.892 8.230 58.929 1.00 51.25 124 ILE A CA 1
ATOM 953 C C . ILE A 1 124 ? -44.496 6.817 59.420 1.00 51.25 124 ILE A C 1
ATOM 955 O O . ILE A 1 124 ? -45.360 5.987 59.681 1.00 51.25 124 ILE A O 1
ATOM 959 N N . VAL A 1 125 ? -43.203 6.541 59.632 1.00 47.94 125 VAL A N 1
ATOM 960 C CA . VAL A 1 125 ? -42.640 5.197 59.900 1.00 47.94 125 VAL A CA 1
ATOM 961 C C . VAL A 1 125 ? -42.390 4.918 61.400 1.00 47.94 125 VAL A C 1
ATOM 963 O O . VAL A 1 125 ? -41.660 4.007 61.775 1.00 47.94 125 VAL A O 1
ATOM 966 N N . THR A 1 126 ? -43.100 5.606 62.301 1.00 51.38 126 THR A N 1
ATOM 967 C CA . THR A 1 126 ? -43.343 5.087 63.671 1.00 51.38 126 THR A CA 1
ATOM 968 C C . THR A 1 126 ? -44.366 3.935 63.661 1.00 51.38 126 THR A C 1
ATOM 970 O O . THR A 1 126 ? -44.657 3.326 64.687 1.00 51.38 126 THR A O 1
ATOM 973 N N . THR A 1 127 ? -44.928 3.588 62.500 1.00 48.31 127 THR A N 1
ATOM 974 C CA . THR A 1 127 ? -45.907 2.510 62.349 1.00 48.31 127 THR A CA 1
ATOM 975 C C . THR A 1 127 ? -45.469 1.548 61.248 1.00 48.31 127 THR A C 1
ATOM 977 O O . THR A 1 127 ? -45.196 1.954 60.127 1.00 48.31 127 THR A O 1
ATOM 980 N N . VAL A 1 128 ? -45.494 0.255 61.574 1.00 42.38 128 VAL A N 1
ATOM 981 C CA . VAL A 1 128 ? -45.357 -0.899 60.667 1.00 42.38 128 VAL A CA 1
ATOM 982 C C . VAL A 1 128 ? -43.919 -1.347 60.382 1.00 42.38 128 VAL A C 1
ATOM 984 O O . VAL A 1 128 ? -43.276 -1.021 59.389 1.00 42.38 128 VAL A O 1
ATOM 987 N N . ALA A 1 129 ? -43.463 -2.203 61.292 1.00 39.69 129 ALA A N 1
ATOM 988 C CA . ALA A 1 129 ? -42.342 -3.103 61.122 1.00 39.69 129 ALA A CA 1
ATOM 989 C C . ALA A 1 129 ? -42.738 -4.371 60.327 1.00 39.69 129 ALA A C 1
ATOM 991 O O . ALA A 1 129 ? -43.854 -4.867 60.462 1.00 39.69 129 ALA A O 1
ATOM 992 N N . GLN A 1 130 ? -41.724 -4.948 59.663 1.00 34.19 130 GLN A N 1
ATOM 993 C CA . GLN A 1 130 ? -41.447 -6.389 59.475 1.00 34.19 130 GLN A CA 1
ATOM 994 C C . GLN A 1 130 ? -41.913 -7.185 58.224 1.00 34.19 130 GLN A C 1
ATOM 996 O O . GLN A 1 130 ? -43.099 -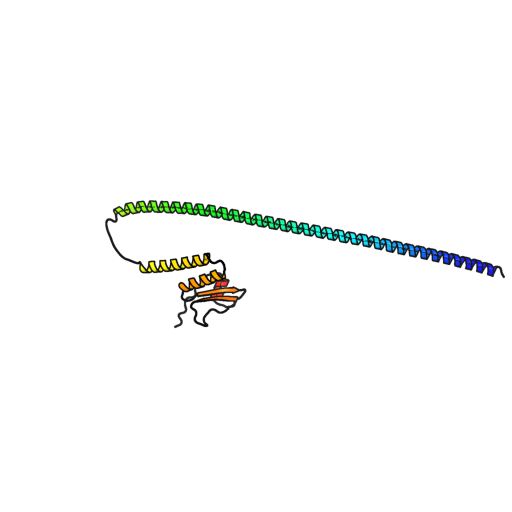7.366 57.979 1.00 34.19 130 GLN A O 1
ATOM 1001 N N . ARG A 1 131 ? -40.886 -7.871 57.656 1.00 36.81 131 ARG A N 1
ATOM 1002 C CA . ARG A 1 131 ? -40.814 -9.167 56.907 1.00 36.81 131 ARG A CA 1
ATOM 1003 C C . ARG A 1 131 ? -41.072 -9.092 55.385 1.00 36.81 131 ARG A C 1
ATOM 1005 O O . ARG A 1 131 ? -41.931 -8.345 54.957 1.00 36.81 131 ARG A O 1
ATOM 1012 N N . THR A 1 132 ? -40.327 -9.763 54.487 1.00 47.72 132 THR A N 1
ATOM 1013 C CA . THR A 1 132 ? -39.769 -11.146 54.473 1.00 47.72 132 THR A CA 1
ATOM 1014 C C . THR A 1 132 ? -38.654 -11.290 53.385 1.00 47.72 132 THR A C 1
ATOM 1016 O O . THR A 1 132 ? -38.491 -10.366 52.592 1.00 47.72 132 THR A O 1
ATOM 1019 N N . PRO A 1 133 ? -37.871 -12.396 53.324 1.00 56.31 133 PRO A N 1
ATOM 1020 C CA . PRO A 1 133 ? -36.622 -12.498 52.553 1.00 56.31 133 PRO A CA 1
ATOM 1021 C C . PRO A 1 133 ? -36.779 -13.116 51.144 1.00 56.31 133 PRO A C 1
ATOM 1023 O O . PRO A 1 133 ? -37.292 -14.220 50.999 1.00 56.31 133 PRO A O 1
ATOM 1026 N N . GLU A 1 134 ? -36.226 -12.448 50.125 1.00 53.59 134 GLU A N 1
ATOM 1027 C CA . GLU A 1 134 ? -36.007 -12.960 48.753 1.00 53.59 134 GLU A CA 1
ATOM 1028 C C . GLU A 1 134 ? -34.500 -13.196 48.456 1.00 53.59 134 GLU A C 1
ATOM 1030 O O . GLU A 1 134 ? -34.029 -12.977 47.338 1.00 53.59 134 GLU A O 1
ATOM 1035 N N . SER A 1 135 ? -33.683 -13.574 49.454 1.00 59.62 135 SER A N 1
ATOM 1036 C CA . SER A 1 135 ? -32.212 -13.505 49.303 1.00 59.62 135 SER A CA 1
ATOM 1037 C C . SER A 1 135 ? -31.624 -14.527 48.315 1.00 59.62 135 SER A C 1
ATOM 1039 O O . SER A 1 135 ? -30.684 -14.193 47.600 1.00 59.62 135 SER A O 1
ATOM 1041 N N . GLY A 1 136 ? -32.227 -15.711 48.151 1.00 60.66 136 GLY A N 1
ATOM 1042 C CA . GLY A 1 136 ? -31.640 -16.788 47.337 1.00 60.66 136 GLY A CA 1
ATOM 1043 C C . GLY A 1 136 ? -31.572 -16.517 45.825 1.00 60.66 136 GLY A C 1
ATOM 1044 O O . GLY A 1 136 ? -30.592 -16.869 45.174 1.00 60.66 136 GLY A O 1
ATOM 1045 N N . ILE A 1 137 ? -32.574 -15.845 45.242 1.00 68.81 137 ILE A N 1
ATOM 1046 C CA . ILE A 1 137 ? -32.556 -15.495 43.804 1.00 68.81 137 ILE A CA 1
ATOM 1047 C C . ILE A 1 137 ? -31.566 -14.355 43.546 1.00 68.81 137 ILE A C 1
ATOM 1049 O O . ILE A 1 137 ? -30.938 -14.288 42.488 1.00 68.81 137 ILE A O 1
ATOM 1053 N N . ARG A 1 138 ? -31.415 -13.452 44.517 1.00 76.62 138 ARG A N 1
ATOM 1054 C CA . ARG A 1 138 ? -30.488 -12.329 44.422 1.00 76.62 138 ARG A CA 1
ATOM 1055 C C . ARG A 1 138 ? -29.041 -12.796 44.541 1.00 76.62 138 ARG A C 1
ATOM 1057 O O . ARG A 1 138 ? -28.222 -12.361 43.743 1.00 76.62 138 ARG A O 1
ATOM 1064 N N . GLU A 1 139 ? -28.756 -13.705 45.467 1.00 82.12 139 GLU A N 1
ATOM 1065 C CA . GLU A 1 139 ? -27.432 -14.313 45.637 1.00 82.12 139 GLU A CA 1
ATOM 1066 C C . GLU A 1 139 ? -27.001 -15.084 44.382 1.00 82.12 139 GLU A C 1
ATOM 1068 O O . GLU A 1 139 ? -25.911 -14.839 43.874 1.00 82.12 139 GLU A O 1
ATOM 1073 N N . ALA A 1 140 ? -27.882 -15.905 43.794 1.00 81.44 140 ALA A N 1
ATOM 1074 C CA . ALA A 1 140 ? -27.577 -16.619 42.548 1.00 81.44 140 ALA A CA 1
ATOM 1075 C C . ALA A 1 140 ? -27.287 -15.670 41.369 1.00 81.44 140 ALA A C 1
ATOM 1077 O O . ALA A 1 140 ? -26.378 -15.915 40.581 1.00 81.44 140 ALA A O 1
ATOM 1078 N N . ARG A 1 141 ? -28.026 -14.556 41.258 1.00 85.56 141 ARG A N 1
ATOM 1079 C CA . ARG A 1 141 ? -27.768 -13.534 40.227 1.00 85.56 141 ARG A CA 1
ATOM 1080 C C . ARG A 1 141 ? -26.446 -12.804 40.446 1.00 85.56 141 ARG A C 1
ATOM 1082 O O . ARG A 1 141 ? -25.792 -12.468 39.464 1.00 85.56 141 ARG A O 1
ATOM 1089 N N . ILE A 1 142 ? -26.079 -12.528 41.697 1.00 90.25 142 ILE A N 1
ATOM 1090 C CA . ILE A 1 142 ? -24.806 -11.877 42.030 1.00 90.25 142 ILE A CA 1
ATOM 1091 C C . ILE A 1 142 ? -23.643 -12.800 41.668 1.00 90.25 142 ILE A C 1
ATOM 1093 O O . ILE A 1 142 ? -22.736 -12.355 40.980 1.00 90.25 142 ILE A O 1
ATOM 1097 N N . ASP A 1 143 ? -23.718 -14.083 42.022 1.00 91.69 143 ASP A N 1
ATOM 1098 C CA . ASP A 1 143 ? -22.686 -15.069 41.680 1.00 91.69 143 ASP A CA 1
ATOM 1099 C C . ASP A 1 143 ? -22.520 -15.210 40.152 1.00 91.69 143 ASP A C 1
ATOM 1101 O O . ASP A 1 143 ? -21.410 -15.117 39.630 1.00 91.69 143 ASP A O 1
ATOM 1105 N N . THR A 1 144 ? -23.620 -15.293 39.389 1.00 89.25 144 THR A N 1
ATOM 1106 C CA . THR A 1 144 ? -23.560 -15.252 37.914 1.00 89.25 144 THR A CA 1
ATOM 1107 C C . THR A 1 144 ? -22.900 -13.968 37.395 1.00 89.25 144 THR A C 1
ATOM 1109 O O . THR A 1 144 ? -22.056 -14.019 36.502 1.00 89.25 144 THR A O 1
ATOM 1112 N N . LEU A 1 145 ? -23.239 -12.799 37.949 1.00 92.19 145 LEU A N 1
ATOM 1113 C CA . LEU A 1 145 ? -22.625 -11.530 37.541 1.00 92.19 145 LEU A CA 1
ATOM 1114 C C . LEU A 1 145 ? -21.129 -11.473 37.875 1.00 92.19 145 LEU A C 1
ATOM 1116 O O . LEU A 1 145 ? -20.351 -10.976 37.062 1.00 92.19 145 LEU A O 1
ATOM 1120 N N . GLU A 1 146 ? -20.711 -11.996 39.025 1.00 94.81 146 GLU A N 1
ATOM 1121 C CA . GLU A 1 146 ? -19.303 -12.062 39.424 1.00 94.81 146 GLU A CA 1
ATOM 1122 C C . GLU A 1 146 ? -18.493 -12.968 38.486 1.00 94.81 146 GLU A C 1
ATOM 1124 O O . GLU A 1 146 ? -17.409 -12.581 38.038 1.00 94.81 146 GLU A O 1
ATOM 1129 N N . ARG A 1 147 ? -19.040 -14.128 38.098 1.00 91.19 147 ARG A N 1
ATOM 1130 C CA . ARG A 1 147 ? -18.415 -15.030 37.112 1.00 91.19 147 ARG A CA 1
ATOM 1131 C C . ARG A 1 147 ? -18.325 -14.401 35.722 1.00 91.19 147 ARG A C 1
ATOM 1133 O O . ARG A 1 147 ? -17.276 -14.493 35.072 1.00 91.19 147 ARG A O 1
ATOM 1140 N N . LEU A 1 148 ? -19.381 -13.711 35.283 1.00 94.44 148 LEU A N 1
ATOM 1141 C CA . LEU A 1 148 ? -19.390 -12.970 34.019 1.00 94.44 148 LEU A CA 1
ATOM 1142 C C . LEU A 1 148 ? -18.330 -11.862 34.017 1.00 94.44 148 LEU A C 1
ATOM 1144 O O . LEU A 1 148 ? -17.517 -11.800 33.095 1.00 94.44 148 LEU A O 1
ATOM 1148 N N . LEU A 1 149 ? -18.267 -11.041 35.069 1.00 95.56 149 LEU A N 1
ATOM 1149 C CA . LEU A 1 149 ? -17.258 -9.984 35.208 1.00 95.56 149 LEU A CA 1
ATOM 1150 C C . LEU A 1 149 ? -15.833 -10.553 35.246 1.00 95.56 149 LEU A C 1
ATOM 1152 O O . LEU A 1 149 ? -14.937 -10.023 34.588 1.00 95.56 149 LEU A O 1
ATOM 1156 N N . GLY A 1 150 ? -15.621 -11.666 35.953 1.00 95.81 150 GLY A N 1
ATOM 1157 C CA . GLY A 1 150 ? -14.334 -12.362 35.980 1.00 95.81 150 GLY A CA 1
ATOM 1158 C C . GLY A 1 150 ? -13.922 -12.935 34.619 1.00 95.81 150 GLY A C 1
ATOM 1159 O O . GLY A 1 150 ? -12.733 -13.026 34.314 1.00 95.81 150 GLY A O 1
ATOM 1160 N N . THR A 1 151 ? -14.880 -13.320 33.776 1.00 95.62 151 THR A N 1
ATOM 1161 C CA . THR A 1 151 ? -14.614 -13.752 32.395 1.00 95.62 151 THR A CA 1
ATOM 1162 C C . THR A 1 151 ? -14.258 -12.568 31.501 1.00 95.62 151 THR A C 1
ATOM 1164 O O . THR A 1 151 ? -13.263 -12.647 30.785 1.00 95.62 151 THR A O 1
ATOM 1167 N N . VAL A 1 152 ? -14.999 -11.457 31.585 1.00 95.69 152 VAL A N 1
ATOM 1168 C CA . VAL A 1 152 ? -14.710 -10.228 30.821 1.00 95.69 152 VAL A CA 1
ATOM 1169 C C . VAL A 1 152 ? -13.308 -9.711 31.133 1.00 95.69 152 VAL A C 1
ATOM 1171 O O . VAL A 1 152 ? -12.530 -9.458 30.221 1.00 95.69 152 VAL A O 1
ATOM 1174 N N . ARG A 1 153 ? -12.924 -9.674 32.412 1.00 96.88 153 ARG A N 1
ATOM 1175 C CA . ARG A 1 153 ? -11.574 -9.256 32.804 1.00 96.88 153 ARG A CA 1
ATOM 1176 C C . ARG A 1 153 ? -10.474 -10.154 32.223 1.00 96.88 153 ARG A C 1
ATOM 1178 O O . ARG A 1 153 ? -9.456 -9.652 31.765 1.00 96.88 153 ARG A O 1
ATOM 1185 N N . ARG A 1 154 ? -10.677 -11.476 32.207 1.00 96.00 154 ARG A N 1
ATOM 1186 C CA . ARG A 1 154 ? -9.727 -12.419 31.585 1.00 96.00 154 ARG A CA 1
ATOM 1187 C C . ARG A 1 154 ? -9.630 -12.230 30.068 1.00 96.00 154 ARG A C 1
ATOM 1189 O O . ARG A 1 154 ? -8.564 -12.456 29.506 1.00 96.00 154 ARG A O 1
ATOM 1196 N N . ILE A 1 155 ? -10.722 -11.823 29.419 1.00 96.00 155 ILE A N 1
ATOM 1197 C CA . ILE A 1 155 ? -10.725 -11.455 27.998 1.00 96.00 155 ILE A CA 1
ATOM 1198 C C . ILE A 1 155 ? -9.901 -10.179 27.779 1.00 96.00 155 ILE A C 1
ATOM 1200 O O . ILE A 1 155 ? -9.075 -10.160 26.871 1.00 96.00 155 ILE A O 1
ATOM 1204 N N . ASP A 1 156 ? -10.062 -9.161 28.627 1.00 97.00 156 ASP A N 1
ATOM 1205 C CA . ASP A 1 156 ? -9.305 -7.903 28.528 1.00 97.00 156 ASP A CA 1
ATOM 1206 C C . ASP A 1 156 ? -7.795 -8.092 28.770 1.00 97.00 156 ASP A C 1
ATOM 1208 O O . ASP A 1 156 ? -6.969 -7.395 28.183 1.00 97.00 156 ASP A O 1
ATOM 1212 N N . GLU A 1 157 ? -7.415 -9.051 29.618 1.00 97.44 157 GLU A N 1
ATOM 1213 C CA . GLU A 1 157 ? -6.014 -9.392 29.905 1.00 97.44 157 GLU A CA 1
ATOM 1214 C C . GLU A 1 157 ? -5.363 -10.260 28.804 1.00 97.44 157 GLU A C 1
ATOM 1216 O O . GLU A 1 157 ? -4.139 -10.425 28.777 1.00 97.44 157 GLU A O 1
ATOM 1221 N N . ALA A 1 158 ? -6.146 -10.824 27.879 1.00 96.81 158 ALA A N 1
ATOM 1222 C CA . ALA A 1 158 ? -5.641 -11.716 26.844 1.00 96.81 158 ALA A CA 1
ATOM 1223 C C . ALA A 1 158 ? -4.941 -10.948 25.707 1.00 96.81 158 ALA A C 1
ATOM 1225 O O . ALA A 1 158 ? -5.520 -10.106 25.029 1.00 96.81 158 ALA A O 1
ATOM 1226 N N . THR A 1 159 ? -3.685 -11.304 25.425 1.00 96.44 159 THR A N 1
ATOM 1227 C CA . THR A 1 159 ? -2.850 -10.641 24.401 1.00 96.44 159 THR A CA 1
ATOM 1228 C C . THR A 1 159 ? -2.952 -11.265 23.007 1.00 96.44 159 THR A C 1
ATOM 1230 O O . THR A 1 159 ? -2.240 -10.858 22.088 1.00 96.44 159 THR A O 1
ATOM 1233 N N . SER A 1 160 ? -3.815 -12.270 22.823 1.00 97.50 160 SER A N 1
ATOM 1234 C CA . SER A 1 160 ? -3.998 -12.953 21.538 1.00 97.50 160 SER A CA 1
ATOM 1235 C C . SER A 1 160 ? -5.457 -13.321 21.285 1.00 97.50 160 SER A C 1
ATOM 1237 O O . SER A 1 160 ? -6.199 -13.640 22.212 1.00 97.50 160 SER A O 1
ATOM 1239 N N . LEU A 1 161 ? -5.853 -13.336 20.008 1.00 96.31 161 LEU A N 1
ATOM 1240 C CA . LEU A 1 161 ? -7.207 -13.707 19.589 1.00 96.31 161 LEU A CA 1
ATOM 1241 C C . LEU A 1 161 ? -7.576 -15.132 20.021 1.00 96.31 161 LEU A C 1
ATOM 1243 O O . LEU A 1 161 ? -8.675 -15.353 20.514 1.00 96.31 161 LEU A O 1
ATOM 1247 N N . THR A 1 162 ? -6.646 -16.080 19.894 1.00 96.56 162 THR A N 1
ATOM 1248 C CA . THR A 1 162 ? -6.813 -17.464 20.364 1.00 96.56 162 THR A CA 1
ATOM 1249 C C . THR A 1 162 ? -7.188 -17.494 21.847 1.00 96.56 162 THR A C 1
ATOM 1251 O O . THR A 1 162 ? -8.196 -18.090 22.215 1.00 96.56 162 THR A O 1
ATOM 1254 N N . ALA A 1 163 ? -6.438 -16.776 22.692 1.00 96.25 163 ALA A N 1
ATOM 1255 C CA . ALA A 1 163 ? -6.704 -16.719 24.128 1.00 96.25 163 ALA A CA 1
ATOM 1256 C C . ALA A 1 163 ? -8.051 -16.052 24.454 1.00 96.25 163 ALA A C 1
ATOM 1258 O O . ALA A 1 163 ? -8.752 -16.502 25.364 1.00 96.25 163 ALA A O 1
ATOM 1259 N N . ILE A 1 164 ? -8.441 -15.021 23.696 1.00 97.38 164 ILE A N 1
ATOM 1260 C CA . ILE A 1 164 ? -9.758 -14.378 23.820 1.00 97.38 164 ILE A CA 1
ATOM 1261 C C . ILE A 1 164 ? -10.875 -15.383 23.514 1.00 97.38 164 ILE A C 1
ATOM 1263 O O . ILE A 1 164 ? -11.795 -15.542 24.317 1.00 97.38 164 ILE A O 1
ATOM 1267 N N . LEU A 1 165 ? -10.791 -16.085 22.380 1.00 97.00 165 LEU A N 1
ATOM 1268 C CA . LEU A 1 165 ? -11.816 -17.040 21.949 1.00 97.00 165 LEU A CA 1
ATOM 1269 C C . LEU A 1 165 ? -11.933 -18.232 22.905 1.00 97.00 165 LEU A C 1
ATOM 1271 O O . LEU A 1 165 ? -13.047 -18.657 23.212 1.00 97.00 165 LEU A O 1
ATOM 1275 N N . ASP A 1 166 ? -10.816 -18.737 23.424 1.00 96.06 166 ASP A N 1
ATOM 1276 C CA . ASP A 1 166 ? -10.818 -19.839 24.390 1.00 96.06 166 ASP A CA 1
ATOM 1277 C C . ASP A 1 166 ? -11.414 -19.413 25.737 1.00 96.06 166 ASP A C 1
ATOM 1279 O O . ASP A 1 166 ? -12.225 -20.138 26.321 1.00 96.06 166 ASP A O 1
ATOM 1283 N N . THR A 1 167 ? -11.079 -18.207 26.206 1.00 96.81 167 THR A N 1
ATOM 1284 C CA . THR A 1 167 ? -11.645 -17.638 27.438 1.00 96.81 167 THR A CA 1
ATOM 1285 C C . THR A 1 167 ? -13.147 -17.408 27.298 1.00 96.81 167 THR A C 1
ATOM 1287 O O . THR A 1 167 ? -13.908 -17.751 28.205 1.00 96.81 167 THR A O 1
ATOM 1290 N N . LEU A 1 168 ? -13.589 -16.897 26.146 1.00 96.25 168 LEU A N 1
ATOM 1291 C CA . LEU A 1 168 ? -15.001 -16.698 25.837 1.00 96.25 168 LEU A CA 1
ATOM 1292 C C . LEU A 1 168 ? -15.760 -18.028 25.775 1.00 96.25 168 LEU A C 1
ATOM 1294 O O . LEU A 1 168 ? -16.822 -18.152 26.379 1.00 96.25 168 LEU A O 1
ATOM 1298 N N . ALA A 1 169 ? -15.215 -19.031 25.080 1.00 95.38 169 ALA A N 1
ATOM 1299 C CA . ALA A 1 169 ? -15.832 -20.351 24.976 1.00 95.38 169 ALA A CA 1
ATOM 1300 C C . ALA A 1 169 ? -16.002 -20.996 26.353 1.00 95.38 169 ALA A C 1
ATOM 1302 O O . ALA A 1 169 ? -17.065 -21.543 26.654 1.00 95.38 169 ALA A O 1
ATOM 1303 N N . LYS A 1 170 ? -14.966 -20.895 27.195 1.00 95.19 170 LYS A N 1
ATOM 1304 C CA . LYS A 1 170 ? -14.981 -21.419 28.557 1.00 95.19 170 LYS A CA 1
ATOM 1305 C C . LYS A 1 170 ? -16.004 -20.695 29.428 1.00 95.19 170 LYS A C 1
ATOM 1307 O O . LYS A 1 170 ? -16.857 -21.360 30.006 1.00 95.19 170 LYS A O 1
ATOM 1312 N N . GLY A 1 171 ? -15.969 -19.363 29.476 1.00 95.25 171 GLY A N 1
ATOM 1313 C CA . GLY A 1 171 ? -16.917 -18.589 30.280 1.00 95.25 171 GLY A CA 1
ATOM 1314 C C . GLY A 1 171 ? -18.364 -18.795 29.835 1.00 95.25 171 GLY A C 1
ATOM 1315 O O . GLY A 1 171 ? -19.243 -19.002 30.660 1.00 95.25 171 GLY A O 1
ATOM 1316 N N . ALA A 1 172 ? -18.619 -18.869 28.527 1.00 94.94 172 ALA A N 1
ATOM 1317 C CA . ALA A 1 172 ? -19.950 -19.191 28.025 1.00 94.94 172 ALA A CA 1
ATOM 1318 C C . ALA A 1 172 ? -20.389 -20.618 28.411 1.00 94.94 172 ALA A C 1
ATOM 1320 O O . ALA A 1 172 ? -21.562 -20.832 28.704 1.00 94.94 172 ALA A O 1
ATOM 1321 N N . SER A 1 173 ? -19.473 -21.594 28.443 1.00 95.25 173 SER A N 1
ATOM 1322 C CA . SER A 1 173 ? -19.793 -22.971 28.854 1.00 95.25 173 SER A CA 1
ATOM 1323 C C . SER A 1 173 ? -20.118 -23.119 30.345 1.00 95.25 173 SER A C 1
ATOM 1325 O O . SER A 1 173 ? -20.768 -24.086 30.732 1.00 95.25 173 SER A O 1
ATOM 1327 N N . GLU A 1 174 ? -19.689 -22.165 31.177 1.00 94.44 174 GLU A N 1
ATOM 1328 C CA . GLU A 1 174 ? -20.066 -22.098 32.594 1.00 94.44 174 GLU A CA 1
ATOM 1329 C C . GLU A 1 174 ? -21.519 -21.610 32.762 1.00 94.44 174 GLU A C 1
ATOM 1331 O O . GLU A 1 174 ? -22.184 -21.989 33.726 1.00 94.44 174 GLU A O 1
ATOM 1336 N N . GLU A 1 175 ? -22.035 -20.842 31.794 1.00 92.44 175 GLU A N 1
ATOM 1337 C CA . GLU A 1 175 ? -23.377 -20.241 31.828 1.00 92.44 175 GLU A CA 1
ATOM 1338 C C . GLU A 1 175 ? -24.434 -21.026 31.041 1.00 92.44 175 GLU A C 1
ATOM 1340 O O . GLU A 1 175 ? -25.629 -20.958 31.337 1.00 92.44 175 GLU A O 1
ATOM 1345 N N . THR A 1 176 ? -24.031 -21.785 30.019 1.00 92.56 176 THR A N 1
ATOM 1346 C CA . THR A 1 176 ? -24.956 -22.610 29.238 1.00 92.56 176 THR A CA 1
ATOM 1347 C C . THR A 1 176 ? -24.418 -24.005 28.982 1.00 92.56 176 THR A C 1
ATOM 1349 O O . THR A 1 176 ? -23.226 -24.238 28.813 1.00 92.56 176 THR A O 1
ATOM 1352 N N . SER A 1 177 ? -25.347 -24.956 28.891 1.00 92.19 177 SER A N 1
ATOM 1353 C CA . SER A 1 177 ? -25.038 -26.372 28.694 1.00 92.19 177 SER A CA 1
ATOM 1354 C C . SER A 1 177 ? -24.265 -26.675 27.409 1.00 92.19 177 SER A C 1
ATOM 1356 O O . SER A 1 177 ? -23.565 -27.681 27.368 1.00 92.19 177 SER A O 1
ATOM 1358 N N . ARG A 1 178 ? -24.421 -25.866 26.349 1.00 93.62 178 ARG A N 1
ATOM 1359 C CA . ARG A 1 178 ? -23.798 -26.094 25.037 1.00 93.62 178 ARG A CA 1
ATOM 1360 C C . ARG A 1 178 ? -23.388 -24.783 24.387 1.00 93.62 178 ARG A C 1
ATOM 1362 O O . ARG A 1 178 ? -24.224 -23.901 24.205 1.00 93.62 178 ARG A O 1
ATOM 1369 N N . VAL A 1 179 ? -22.128 -24.699 23.970 1.00 95.69 179 VAL A N 1
ATOM 1370 C CA . VAL A 1 179 ? -21.558 -23.531 23.281 1.00 95.69 179 VAL A CA 1
ATOM 1371 C C . VAL A 1 179 ? -20.673 -24.000 22.148 1.00 95.69 179 VAL A C 1
ATOM 1373 O O . VAL A 1 179 ? -19.863 -24.901 22.341 1.00 95.69 179 VAL A O 1
ATOM 1376 N N . ALA A 1 180 ? -20.790 -23.374 20.982 1.00 95.12 180 ALA A N 1
ATOM 1377 C CA . ALA A 1 180 ? -19.821 -23.524 19.909 1.00 95.12 180 ALA A CA 1
ATOM 1378 C C . ALA A 1 180 ? -19.455 -22.152 19.348 1.00 95.12 180 ALA A C 1
ATOM 1380 O O . ALA A 1 180 ? -20.331 -21.314 19.135 1.00 95.12 180 ALA A O 1
ATOM 1381 N N . ILE A 1 181 ? -18.166 -21.949 19.099 1.00 95.50 181 ILE A N 1
ATOM 1382 C CA . ILE A 1 181 ? -17.640 -20.789 18.386 1.00 95.50 181 ILE A CA 1
ATOM 1383 C C . ILE A 1 181 ? -17.272 -21.253 16.982 1.00 95.50 181 ILE A C 1
ATOM 1385 O O . ILE A 1 181 ? -16.553 -22.240 16.822 1.00 95.50 181 ILE A O 1
ATOM 1389 N N . LEU A 1 182 ? -17.765 -20.541 15.971 1.00 95.56 182 LEU A N 1
ATOM 1390 C CA . LEU A 1 182 ? -17.415 -20.764 14.573 1.00 95.56 182 LEU 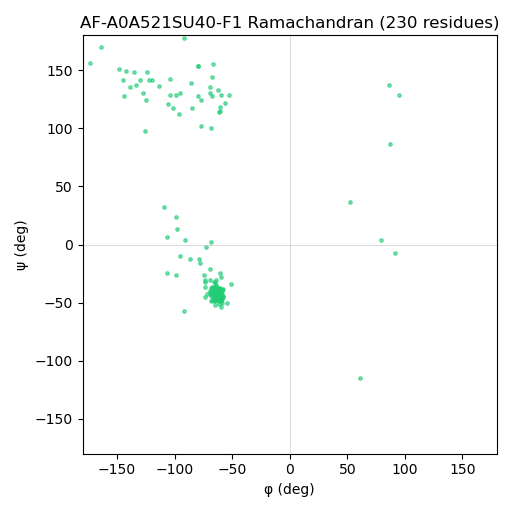A CA 1
ATOM 1391 C C . LEU A 1 182 ? -16.782 -19.495 14.000 1.00 95.56 182 LEU A C 1
ATOM 1393 O O . LEU A 1 182 ? -17.218 -18.387 14.312 1.00 95.56 182 LEU A O 1
ATOM 1397 N N . LEU A 1 183 ? -15.769 -19.669 13.158 1.00 95.81 183 LEU A N 1
ATOM 1398 C CA . LEU A 1 183 ? -15.094 -18.598 12.437 1.00 95.81 183 LEU A CA 1
ATOM 1399 C C . LEU A 1 183 ? -15.541 -18.590 10.981 1.00 95.81 183 LEU A C 1
ATOM 1401 O O . LEU A 1 183 ? -15.734 -19.642 10.375 1.00 95.81 183 LEU A O 1
ATOM 1405 N N . VAL A 1 184 ? -15.686 -17.393 10.426 1.00 95.44 184 VAL A N 1
ATOM 1406 C CA . VAL A 1 184 ? -15.953 -17.192 9.002 1.00 95.44 184 VAL A CA 1
ATOM 1407 C C . VAL A 1 184 ? -14.619 -17.208 8.262 1.00 95.44 184 VAL A C 1
ATOM 1409 O O . VAL A 1 184 ? -13.779 -16.343 8.501 1.00 95.44 184 VAL A O 1
ATOM 1412 N N . ASP A 1 185 ? -14.436 -18.176 7.370 1.00 95.44 185 ASP A N 1
ATOM 1413 C CA . ASP A 1 185 ? -13.282 -18.293 6.479 1.00 95.44 185 ASP A CA 1
ATOM 1414 C C . ASP A 1 185 ? -13.779 -18.392 5.033 1.00 95.44 185 ASP A C 1
ATOM 1416 O O . ASP A 1 185 ? -14.234 -19.446 4.585 1.00 95.44 185 ASP A O 1
ATOM 1420 N N . GLY A 1 186 ? -13.771 -17.260 4.326 1.00 94.62 186 GLY A N 1
ATOM 1421 C CA . GLY A 1 186 ? -14.326 -17.158 2.978 1.00 94.62 186 GLY A CA 1
ATOM 1422 C C . GLY A 1 186 ? -15.822 -17.479 2.945 1.00 94.62 186 GLY A C 1
ATOM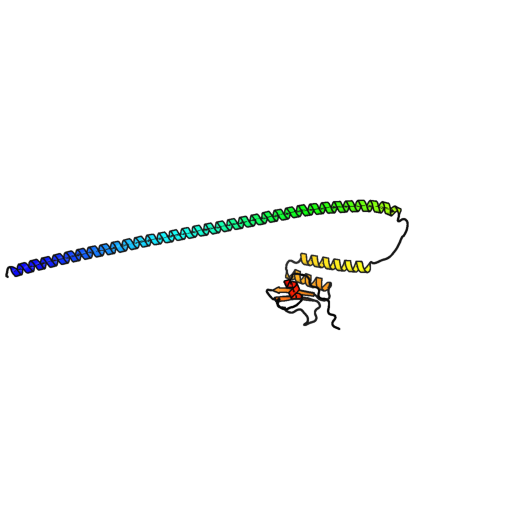 1423 O O . GLY A 1 186 ? -16.635 -16.750 3.513 1.00 94.62 186 GLY A O 1
ATOM 1424 N N . ASP A 1 187 ? -16.175 -18.564 2.261 1.00 93.94 187 ASP A N 1
ATOM 1425 C CA . ASP A 1 187 ? -17.531 -19.099 2.136 1.00 93.94 187 ASP A CA 1
ATOM 1426 C C . ASP A 1 187 ? -17.815 -20.254 3.110 1.00 93.94 187 ASP A C 1
ATOM 1428 O O . ASP A 1 187 ? -18.831 -20.932 2.969 1.00 93.94 187 ASP A O 1
ATOM 1432 N N . MET A 1 188 ? -16.964 -20.466 4.118 1.00 95.38 188 MET A N 1
ATOM 1433 C CA . MET A 1 188 ? -17.083 -21.559 5.084 1.00 95.38 188 MET A CA 1
ATOM 1434 C C . MET A 1 188 ? -17.164 -21.043 6.524 1.00 95.38 188 MET A C 1
ATOM 1436 O O . MET A 1 188 ? -16.472 -20.108 6.923 1.00 95.38 188 MET A O 1
ATOM 1440 N N . LEU A 1 189 ? -17.991 -21.695 7.340 1.00 95.06 189 LEU A N 1
ATOM 1441 C CA . LEU A 1 189 ? -17.977 -21.584 8.796 1.00 95.06 189 LEU A CA 1
ATOM 1442 C C . LEU A 1 189 ? -17.157 -22.737 9.359 1.00 95.06 189 LEU A C 1
ATOM 1444 O O . LEU A 1 189 ? -17.581 -23.890 9.274 1.00 95.06 189 LEU A O 1
ATOM 1448 N N . LYS A 1 190 ? -16.001 -22.430 9.944 1.00 96.25 190 LYS A N 1
ATOM 1449 C CA . LYS A 1 190 ? -15.110 -23.419 10.555 1.00 96.25 190 LYS A CA 1
ATOM 1450 C C . LYS A 1 190 ? -15.309 -23.461 12.069 1.00 96.25 190 LYS A C 1
ATOM 1452 O O . LYS A 1 190 ? -15.268 -22.403 12.701 1.00 96.25 190 LYS A O 1
ATOM 1457 N N . PRO A 1 191 ? -15.527 -24.637 12.681 1.00 95.62 191 PRO A N 1
ATOM 1458 C CA . PRO A 1 191 ? -15.630 -24.737 14.129 1.00 95.62 191 PRO A CA 1
ATOM 1459 C C . PRO A 1 191 ? -14.271 -24.424 14.764 1.00 95.62 191 PRO A C 1
ATOM 1461 O O . PRO A 1 191 ? -13.256 -25.012 14.400 1.00 95.62 191 PRO A O 1
ATOM 1464 N N . TRP A 1 192 ? -14.259 -23.498 15.719 1.00 96.25 192 TRP A N 1
ATOM 1465 C CA . TRP A 1 192 ? -13.073 -23.164 16.508 1.00 96.25 192 TRP A CA 1
ATOM 1466 C C . TRP A 1 192 ? -13.015 -23.998 17.786 1.00 96.25 192 TRP A C 1
ATOM 1468 O O . TRP A 1 192 ? -12.069 -24.744 18.019 1.00 96.25 192 TRP A O 1
ATOM 1478 N N . SER A 1 193 ? -14.063 -23.907 18.605 1.00 95.62 193 SER A N 1
ATOM 1479 C CA . SER A 1 193 ? -14.187 -24.661 19.850 1.00 95.62 193 SER A CA 1
ATOM 1480 C C . SER A 1 193 ? -15.649 -24.980 20.138 1.00 95.62 193 SER A C 1
ATOM 1482 O O . SER A 1 193 ? -16.561 -24.260 19.721 1.00 95.62 193 SER A O 1
ATOM 1484 N N . SER A 1 194 ? -15.893 -26.090 20.834 1.00 95.25 194 SER A N 1
ATOM 1485 C CA . SER A 1 194 ? -17.239 -26.474 21.255 1.00 95.25 194 SER A CA 1
ATOM 1486 C C . SER A 1 194 ? -17.213 -27.157 22.619 1.00 95.25 194 SER A C 1
ATOM 1488 O O . SER A 1 194 ? -16.306 -27.930 22.914 1.00 95.25 194 SER A O 1
ATOM 1490 N N . HIS A 1 195 ? -18.210 -26.861 23.446 1.00 96.12 195 HIS A N 1
ATOM 1491 C CA . HIS A 1 195 ? -18.376 -27.378 24.800 1.00 96.12 195 HIS A CA 1
ATOM 1492 C C . HIS A 1 195 ? -19.800 -27.916 24.964 1.00 96.12 195 HIS A C 1
ATOM 1494 O O . HIS A 1 195 ? -20.751 -27.345 24.429 1.00 96.12 195 HIS A O 1
ATOM 1500 N N . GLY A 1 196 ? -19.949 -29.033 25.682 1.00 93.50 196 GLY A N 1
ATOM 1501 C CA . GLY A 1 196 ? -21.258 -29.629 25.986 1.00 93.50 196 GLY A CA 1
ATOM 1502 C C . GLY A 1 196 ? -21.908 -30.451 24.864 1.00 93.50 196 GLY A C 1
ATOM 1503 O O . GLY A 1 196 ? -23.030 -30.946 25.017 1.00 93.50 196 GLY A O 1
ATOM 1504 N N . PHE A 1 197 ? -21.221 -30.629 23.735 1.00 93.12 197 PHE A N 1
ATOM 1505 C CA . PHE A 1 197 ? -21.662 -31.517 22.660 1.00 93.12 197 PHE A CA 1
ATOM 1506 C C . PHE A 1 197 ? -21.197 -32.955 22.916 1.00 93.12 197 PHE A C 1
ATOM 1508 O O . PHE A 1 197 ? -20.065 -33.193 23.335 1.00 93.12 197 PHE A O 1
ATOM 1515 N N . ALA A 1 198 ? -22.069 -33.929 22.646 1.00 92.31 198 ALA A N 1
ATOM 1516 C CA . ALA A 1 198 ? -21.682 -35.338 22.651 1.00 92.31 198 ALA A CA 1
ATOM 1517 C C . ALA A 1 198 ? -20.701 -35.631 21.503 1.00 92.31 198 ALA A C 1
ATOM 1519 O O . ALA A 1 198 ? -20.702 -34.940 20.480 1.00 92.31 198 ALA A O 1
ATOM 1520 N N . LYS A 1 199 ? -19.884 -36.681 21.647 1.00 89.75 199 LYS A N 1
ATOM 1521 C CA . LYS A 1 199 ? -18.929 -37.096 20.611 1.00 89.75 199 LYS A CA 1
ATOM 1522 C C . LYS A 1 199 ? -19.667 -37.357 19.290 1.00 89.75 199 LYS A C 1
ATOM 1524 O O . LYS A 1 199 ? -20.566 -38.188 19.250 1.00 89.75 199 LYS A O 1
ATOM 1529 N N . GLY A 1 200 ? -19.283 -36.640 18.234 1.00 89.31 200 GLY A N 1
ATOM 1530 C CA . GLY A 1 200 ? -19.913 -36.721 16.908 1.00 89.31 200 GLY A CA 1
ATOM 1531 C C . GLY A 1 200 ? -21.063 -35.736 16.658 1.00 89.31 200 GLY A C 1
ATOM 1532 O O . GLY A 1 200 ? -21.501 -35.627 15.522 1.00 89.31 200 GLY A O 1
ATOM 1533 N N . ASN A 1 201 ? -21.508 -34.983 17.672 1.00 89.25 201 ASN A N 1
ATOM 1534 C CA . ASN A 1 201 ? -22.571 -33.974 17.544 1.00 89.25 201 ASN A CA 1
ATOM 1535 C C . ASN A 1 201 ? -22.045 -32.529 17.586 1.00 89.25 201 ASN A C 1
ATOM 1537 O O . ASN A 1 201 ? -22.838 -31.591 17.658 1.00 89.25 201 ASN A O 1
ATOM 1541 N N . SER A 1 202 ? -20.726 -32.329 17.600 1.00 90.50 202 SER A N 1
ATOM 1542 C CA . SER A 1 202 ? -20.131 -30.996 17.487 1.00 90.50 202 SER A CA 1
ATOM 1543 C C . SER A 1 202 ? -20.383 -30.424 16.088 1.00 90.50 202 SER A C 1
ATOM 1545 O O . SER A 1 202 ? -20.325 -31.188 15.121 1.00 90.50 202 SER A O 1
ATOM 1547 N N . PRO A 1 203 ? -20.611 -29.106 15.950 1.00 91.00 203 PRO A N 1
ATOM 1548 C CA . PRO A 1 203 ? -20.710 -28.474 14.639 1.00 91.00 203 PRO A CA 1
ATOM 1549 C C . PRO A 1 203 ? -19.492 -28.807 13.770 1.00 91.00 203 PRO A C 1
ATOM 1551 O O . PRO A 1 203 ? -18.354 -28.667 14.217 1.00 91.00 203 PRO A O 1
ATOM 1554 N N . THR A 1 204 ? -19.738 -29.280 12.551 1.00 93.12 204 THR A N 1
ATOM 1555 C CA . THR A 1 204 ? -18.718 -29.485 11.515 1.00 93.12 204 THR A CA 1
ATOM 1556 C C . THR A 1 204 ? -18.605 -28.238 10.643 1.00 93.12 204 THR A C 1
ATOM 1558 O O . THR A 1 204 ? -19.321 -27.263 10.863 1.00 93.12 204 THR A O 1
ATOM 1561 N N . GLU A 1 205 ? -17.687 -28.232 9.677 1.00 93.62 205 GLU A N 1
ATOM 1562 C CA . GLU A 1 205 ? -17.581 -27.126 8.724 1.00 93.62 205 GLU A CA 1
ATOM 1563 C C . GLU A 1 205 ? -18.868 -26.986 7.891 1.00 93.62 205 GLU A C 1
ATOM 1565 O O . GLU A 1 205 ? -19.393 -27.979 7.381 1.00 93.62 205 GLU A O 1
ATOM 1570 N N . ILE A 1 206 ? -19.385 -25.758 7.764 1.00 93.44 206 ILE A N 1
ATOM 1571 C CA . ILE A 1 206 ? -20.657 -25.468 7.078 1.00 93.44 206 ILE A CA 1
ATOM 1572 C C . ILE A 1 206 ? -20.427 -24.417 5.984 1.00 93.44 206 ILE A C 1
ATOM 1574 O O . ILE A 1 206 ? -19.986 -23.317 6.312 1.00 93.44 206 ILE A O 1
ATOM 1578 N N . PRO A 1 207 ? -20.776 -24.677 4.712 1.00 92.19 207 PRO A N 1
ATOM 1579 C CA . PRO A 1 207 ? -20.723 -23.651 3.680 1.00 92.19 207 PRO A CA 1
ATOM 1580 C C . PRO A 1 207 ? -21.805 -22.585 3.894 1.00 92.19 207 PRO A C 1
ATOM 1582 O O . PRO A 1 207 ? -22.981 -22.911 4.089 1.00 92.19 207 PRO A O 1
ATOM 1585 N N . ILE A 1 208 ? -21.424 -21.313 3.756 1.00 86.31 208 ILE A N 1
ATOM 1586 C CA . ILE A 1 208 ? -22.235 -20.091 3.923 1.00 86.31 208 ILE A CA 1
ATOM 1587 C C . ILE A 1 208 ? -23.313 -19.943 2.818 1.00 86.31 208 ILE A C 1
ATOM 1589 O O . ILE A 1 208 ? -24.114 -19.016 2.824 1.00 86.31 208 ILE A O 1
ATOM 1593 N N . GLY A 1 209 ? -23.439 -20.903 1.901 1.00 82.31 209 GLY A N 1
ATOM 1594 C CA . GLY A 1 209 ? -24.571 -21.010 0.966 1.00 82.31 209 GLY A CA 1
ATOM 1595 C C . GLY A 1 209 ? -25.690 -21.954 1.420 1.00 82.31 209 GLY A C 1
ATOM 1596 O O . GLY A 1 209 ? -26.757 -21.991 0.809 1.00 82.31 209 GLY A O 1
ATOM 1597 N N . THR A 1 210 ? -25.467 -22.739 2.476 1.00 83.25 210 THR A N 1
ATOM 1598 C CA . THR A 1 210 ? -26.442 -23.742 2.919 1.00 83.25 210 THR A CA 1
ATOM 1599 C C . THR A 1 210 ? -27.539 -23.066 3.731 1.00 83.25 210 THR A C 1
ATOM 1601 O O . THR A 1 210 ? -27.250 -22.339 4.685 1.00 83.25 210 THR A O 1
ATOM 1604 N N . SER A 1 211 ? -28.804 -23.301 3.368 1.00 66.50 211 SER A N 1
ATOM 1605 C CA . SER A 1 211 ? -29.950 -22.758 4.102 1.00 66.50 211 SER A CA 1
ATOM 1606 C C . SER A 1 211 ? -29.943 -23.275 5.542 1.00 66.50 211 SER A C 1
ATOM 1608 O O . SER A 1 211 ? -30.053 -24.474 5.791 1.00 66.50 211 SER A O 1
ATOM 1610 N N . GLY A 1 212 ? -29.768 -22.363 6.494 1.00 84.31 212 GLY A N 1
ATOM 1611 C CA . GLY A 1 212 ? -29.693 -22.668 7.914 1.00 84.31 212 GLY A CA 1
ATOM 1612 C C . GLY A 1 212 ? -29.642 -21.392 8.744 1.00 84.31 212 GLY A C 1
ATOM 1613 O O . GLY A 1 212 ? -29.241 -20.331 8.263 1.00 84.31 212 GLY A O 1
ATOM 1614 N N . VAL A 1 213 ? -30.052 -21.483 10.010 1.00 89.12 213 VAL A N 1
ATOM 1615 C CA . VAL A 1 213 ? -30.152 -20.306 10.890 1.00 89.12 213 VAL A CA 1
ATOM 1616 C C . VAL A 1 213 ? -28.782 -19.671 11.147 1.00 89.12 213 VAL A C 1
ATOM 1618 O O . VAL A 1 213 ? -28.677 -18.449 11.210 1.00 89.12 213 VAL A O 1
ATOM 1621 N N . LEU A 1 214 ? -27.717 -20.476 11.227 1.00 88.81 214 LEU A N 1
ATOM 1622 C CA . LEU A 1 214 ? -26.345 -19.978 11.391 1.00 88.81 214 LEU A CA 1
ATOM 1623 C C . LEU A 1 214 ? -25.911 -19.133 10.188 1.00 88.81 214 LEU A C 1
ATOM 1625 O O . LEU A 1 214 ? -25.462 -18.003 10.359 1.00 88.81 214 LEU A O 1
ATOM 1629 N N . THR A 1 215 ? -26.137 -19.636 8.977 1.00 87.94 215 THR A N 1
ATOM 1630 C CA . THR A 1 215 ? -25.848 -18.922 7.731 1.00 87.94 215 THR A CA 1
ATOM 1631 C C . THR A 1 215 ? -26.615 -17.602 7.642 1.00 87.94 215 THR A C 1
ATOM 1633 O O . THR A 1 215 ? -26.031 -16.566 7.33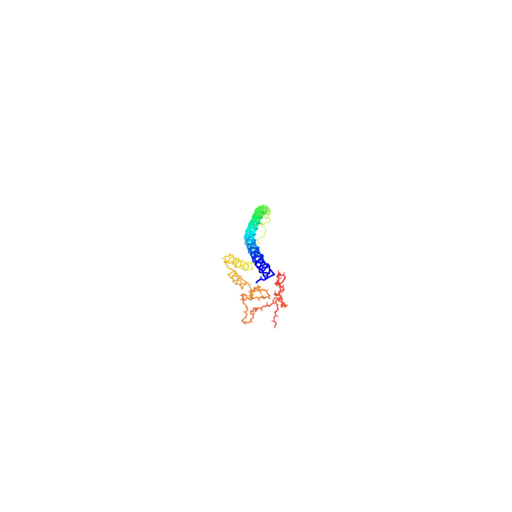2 1.00 87.94 215 THR A O 1
ATOM 1636 N N . ALA A 1 216 ? -27.910 -17.612 7.982 1.00 87.19 216 ALA A N 1
ATOM 1637 C CA . ALA A 1 216 ? -28.737 -16.405 7.991 1.00 87.19 216 ALA A CA 1
ATOM 1638 C C . ALA A 1 216 ? -28.248 -15.370 9.020 1.00 87.19 216 ALA A C 1
ATOM 1640 O O . ALA A 1 216 ? -28.193 -14.181 8.719 1.00 87.19 216 ALA A O 1
ATOM 1641 N N . THR A 1 217 ? -27.834 -15.824 10.207 1.00 90.75 217 THR A N 1
ATOM 1642 C CA . THR A 1 217 ? -27.270 -14.977 11.278 1.00 90.75 217 THR A CA 1
ATOM 1643 C C . THR A 1 217 ? -26.010 -14.259 10.795 1.00 90.75 217 THR A C 1
ATOM 1645 O O . THR A 1 217 ? -25.873 -13.052 10.988 1.00 90.75 217 THR A O 1
ATOM 1648 N N . VAL A 1 218 ? -25.109 -14.980 10.120 1.00 90.69 218 VAL A N 1
ATOM 1649 C CA . VAL A 1 218 ? -23.860 -14.418 9.583 1.00 90.69 218 VAL A CA 1
ATOM 1650 C C . VAL A 1 218 ? -24.140 -13.444 8.438 1.00 90.69 218 VAL A C 1
ATOM 1652 O O . VAL A 1 218 ? -23.593 -12.342 8.434 1.00 90.69 218 VAL A O 1
ATOM 1655 N N . ALA A 1 219 ? -25.032 -13.802 7.510 1.00 88.06 219 ALA A N 1
ATOM 1656 C CA . ALA A 1 219 ? -25.391 -12.952 6.375 1.00 88.06 219 ALA A CA 1
ATOM 1657 C C . ALA A 1 219 ? -26.072 -11.641 6.808 1.00 88.06 219 ALA A C 1
ATOM 1659 O O . ALA A 1 219 ? -25.764 -10.576 6.275 1.00 88.06 219 ALA A O 1
ATOM 1660 N N . LEU A 1 220 ? -26.975 -11.707 7.793 1.00 89.94 220 LEU A N 1
ATOM 1661 C CA . LEU A 1 220 ? -27.726 -10.551 8.292 1.00 89.94 220 LEU A CA 1
ATOM 1662 C C . LEU A 1 220 ? -26.991 -9.772 9.390 1.00 89.94 220 LEU A C 1
ATOM 1664 O O . LEU A 1 220 ? -27.415 -8.669 9.728 1.00 89.94 220 LEU A O 1
ATOM 1668 N N . LYS A 1 221 ? -25.907 -10.324 9.952 1.00 90.75 221 LYS A N 1
ATOM 1669 C CA . LYS A 1 221 ? -25.182 -9.775 11.114 1.00 90.75 221 LYS A CA 1
ATOM 1670 C C . LYS A 1 221 ? -26.107 -9.484 12.305 1.00 90.75 221 LYS A C 1
ATOM 1672 O O . LYS A 1 221 ? -25.934 -8.495 13.014 1.00 90.75 221 LYS A O 1
ATOM 1677 N N . GLN A 1 222 ? -27.106 -10.339 12.512 1.00 91.94 222 GLN A N 1
ATOM 1678 C CA . GLN A 1 222 ? -28.117 -10.201 13.562 1.00 91.94 222 GLN A CA 1
ATOM 1679 C C . GLN A 1 222 ? -28.155 -11.448 14.433 1.00 91.94 222 GLN A C 1
ATOM 1681 O O . GLN A 1 222 ? -27.914 -12.550 13.949 1.00 91.94 222 GLN A O 1
ATOM 1686 N N . THR A 1 223 ? -28.480 -11.284 15.715 1.00 92.06 223 THR A N 1
ATOM 1687 C CA . THR A 1 223 ? -28.691 -12.411 16.626 1.00 92.06 223 THR A CA 1
ATOM 1688 C C . THR A 1 223 ? -29.968 -13.158 16.246 1.00 92.06 223 THR A C 1
ATOM 1690 O O . THR A 1 223 ? -31.032 -12.563 16.088 1.00 92.06 223 THR A O 1
ATOM 1693 N N . SER A 1 224 ? -29.869 -14.481 16.121 1.00 90.50 224 SER A N 1
ATOM 1694 C CA . SER A 1 224 ? -31.019 -15.339 15.828 1.00 90.50 224 SER A CA 1
ATOM 1695 C C . SER A 1 224 ? -31.326 -16.239 17.014 1.00 90.50 224 SER A C 1
ATOM 1697 O O . SER A 1 224 ? -30.427 -16.839 17.600 1.00 90.50 224 SER A O 1
ATOM 1699 N N . TYR A 1 225 ? -32.609 -16.372 17.343 1.00 90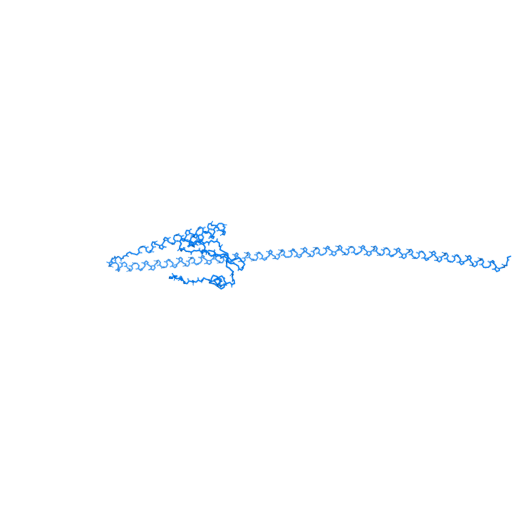.25 225 TYR A N 1
ATOM 1700 C CA . TYR A 1 225 ? -33.080 -17.292 18.372 1.00 90.25 225 TYR A CA 1
ATOM 1701 C C . TYR A 1 225 ? -33.759 -18.499 17.726 1.00 90.25 225 TYR A C 1
ATOM 1703 O O . TYR A 1 225 ? -34.758 -18.360 17.020 1.00 90.25 225 TYR A O 1
ATOM 1711 N N . VAL A 1 226 ? -33.233 -19.695 17.997 1.00 86.44 226 VAL A N 1
ATOM 1712 C CA . VAL A 1 226 ? -33.882 -20.956 17.625 1.00 86.44 226 VAL A CA 1
ATOM 1713 C C . VAL A 1 226 ? -34.542 -21.527 18.865 1.00 86.44 226 VAL A C 1
ATOM 1715 O O . VAL A 1 226 ? -33.870 -21.853 19.843 1.00 86.44 226 VAL A O 1
ATOM 1718 N N . LYS A 1 227 ? -35.869 -21.664 18.825 1.00 85.00 227 LYS A N 1
ATOM 1719 C CA . LYS A 1 227 ? -36.612 -22.312 19.906 1.00 85.00 227 LYS A CA 1
ATOM 1720 C C . LYS A 1 227 ? -36.103 -23.754 20.064 1.00 85.00 227 LYS A C 1
ATOM 1722 O O . LYS A 1 227 ? -36.062 -24.471 19.061 1.00 85.00 227 LYS A O 1
ATOM 1727 N N . PRO A 1 228 ? -35.740 -24.203 21.280 1.00 78.19 228 PRO A N 1
ATOM 1728 C CA . PRO A 1 228 ? -35.242 -25.557 21.480 1.00 78.19 228 PRO A CA 1
ATOM 1729 C C . PRO A 1 228 ? -36.311 -26.566 21.051 1.00 78.19 228 PRO A C 1
ATOM 1731 O O . PRO A 1 228 ? -37.417 -26.587 21.596 1.00 78.19 228 PRO A O 1
ATOM 1734 N N . MET A 1 229 ? -35.990 -27.390 20.052 1.00 76.81 229 MET A N 1
ATOM 1735 C CA . MET A 1 229 ? -36.825 -28.528 19.688 1.00 76.81 229 MET A CA 1
ATOM 1736 C C . MET A 1 229 ? -36.571 -29.627 20.712 1.00 76.81 229 MET A C 1
ATOM 1738 O O . MET A 1 229 ? -35.532 -30.284 20.695 1.00 76.81 229 MET A O 1
ATOM 1742 N N . ILE A 1 230 ? -37.502 -29.781 21.651 1.00 75.75 230 ILE A N 1
ATOM 1743 C CA . ILE A 1 230 ? -37.500 -30.904 22.584 1.00 75.75 230 ILE A CA 1
ATOM 1744 C C . ILE A 1 230 ? -37.818 -32.143 21.745 1.00 75.75 230 ILE A C 1
ATOM 1746 O O . ILE A 1 230 ? -38.971 -32.353 21.368 1.00 75.75 230 ILE A O 1
ATOM 1750 N N . ALA A 1 231 ? -36.791 -32.919 21.395 1.00 65.62 231 ALA A N 1
ATOM 1751 C CA . ALA A 1 231 ? -36.988 -34.251 20.844 1.00 65.62 231 ALA A CA 1
ATOM 1752 C C . ALA A 1 231 ? -37.722 -35.075 21.914 1.00 65.62 231 ALA A C 1
ATOM 1754 O O . ALA A 1 231 ? -37.201 -35.242 23.018 1.00 65.62 231 ALA A O 1
ATOM 1755 N N . ARG A 1 232 ? -38.967 -35.462 21.619 1.00 49.34 232 ARG A N 1
ATOM 1756 C CA . ARG A 1 232 ? -39.746 -36.390 22.446 1.00 49.34 232 ARG A CA 1
ATOM 1757 C C . ARG A 1 232 ? -39.254 -37.813 22.251 1.00 49.34 232 ARG A C 1
ATOM 1759 O O . ARG A 1 232 ? -38.884 -38.133 21.100 1.00 49.34 232 ARG A O 1
#

Sequence (232 aa):
MTLDHRFREAVDAFLARVRRDIDSHVQGLTSDLLRIGSENQEYWRSTLERAVTDARQDAERGFKARLEALRNELTREMEQRLSTERQQLQAATIAATQAAAEAASAVSAAHAASAVTAANAANIVTTVAQRTPESGIREARIDTLERLLGTVRRIDEATSLTAILDTLAKGASEETSRVAILLVDGDMLKPWSSHGFAKGNSPTEIPIGTSGVLTATVALKQTSYVKPMIAR

pLDDT: mean 90.76, std 13.13, range [34.19, 98.69]

Foldseek 3Di:
DDPVVVVVVVVVVVVVVVVVVVVVVVVVVVVVVVVVVVVVVVVVVVVVVVVVVVVVVVVVVVVVVVVVVVVVVVVVVVVVVVVVVVVVVVVVVVVVVVVVVVVVVVVVVVVVVVVVVVVVVVVVPVDDDDDDDPVPVVVVVVVLVVLVVVLVVQLVVDPDPLSNVVSVQVSVVVVDQKDWDWDDDPQKTDTDDIHNADVPRHDHIDGLPDDDPVSVCVVVVHDDDDDDDPDD

Radius of gyration: 50.35 Å; Cα contacts (8 Å, |Δi|>4): 91; chains: 1; bounding box: 100×54×157 Å

Solvent-accessible surface area (backbone atoms only — not comparable to full-atom values): 13283 Å² total; per-residue (Å²): 135,58,70,67,57,58,51,50,53,52,50,52,53,47,52,54,48,52,49,52,50,50,53,50,52,53,52,49,53,51,53,50,52,52,49,53,50,51,54,50,51,53,51,52,50,55,51,49,54,48,51,53,53,50,54,49,52,51,50,52,50,53,51,51,53,51,52,52,51,52,52,52,49,54,51,51,53,51,53,51,50,53,52,52,51,52,50,50,53,52,52,50,51,52,50,51,52,50,52,49,52,50,51,52,50,51,51,53,50,51,51,52,54,48,52,56,48,48,61,57,42,63,75,60,62,88,57,86,84,87,89,84,89,73,60,70,68,52,50,54,51,48,53,52,48,53,54,50,51,56,37,53,52,54,38,73,72,38,92,42,68,68,55,28,53,53,46,49,52,52,49,48,42,77,75,35,76,61,39,73,47,66,42,82,55,92,61,32,33,39,60,73,50,74,41,69,56,57,94,88,64,56,77,64,75,42,54,58,83,51,93,46,72,68,35,51,25,65,76,68,73,46,93,74,87,76,81,82,78,78,83,126

Secondary structure (DSSP, 8-state):
--HHHHHHHHHHHHHHHHHHHHHHHHHHHHHHHHHHHHHHHHHHHHHHHHHHHHHHHHHHHHHHHHHHHHHHHHHHHHHHHHHHHHHHHHHHHHHHHHHHHHHHHHHHHHHHHHHHHHHHHHTTTTS-------HHHHHHHHHHHHHHHHHHHHHHT--SHHHHHHHHHHHHHHHSS-EEEEEEETTEEEEEEEESPPTT-S---EETTS-SHHHHHHHHTS---PPP----

Mean predicted aligned error: 16.25 Å